Protein AF-0000000077150712 (afdb_homodimer)

Organism: Ruminiclostridium cellulolyticum (strain ATCC 35319 / DSM 5812 / JCM 6584 / H10) (NCBI:txid394503)

Nearest PDB structures (foldseek):
  6prk-assembly1_A-2  TM=7.685E-01  e=6.598E-04  Bacillus subtilis subsp. subtilis str. 168
  5n7k-assembly4_D  TM=4.066E-01  e=2.021E+00  Homo sapiens
  6b87-assembly1_A-2  TM=4.597E-01  e=4.169E+00  synthetic construct
  7f6j-assembly1_C  TM=2.988E-01  e=3.925E+00  Homo sapiens
  6prk-assembly1_A-2  TM=7.681E-01  e=4.804E-04  Bacillus subtilis subsp. subtilis str. 168

Structure (mmCIF, N/CA/C/O backbone):
data_AF-0000000077150712-model_v1
#
loop_
_entity.id
_entity.type
_entity.pdbx_description
1 polymer 'Uncharacterized protein'
#
loop_
_atom_site.group_PDB
_atom_site.id
_atom_site.type_symbol
_atom_site.label_atom_id
_atom_site.label_alt_id
_atom_site.label_comp_id
_atom_site.label_asym_id
_atom_site.label_entity_id
_atom_site.label_seq_id
_atom_site.pdbx_PDB_ins_code
_atom_site.Cartn_x
_atom_site.Cartn_y
_atom_site.Cartn_z
_atom_site.occupancy
_atom_site.B_iso_or_equiv
_atom_site.auth_seq_id
_atom_site.auth_comp_id
_atom_site.auth_asym_id
_atom_site.auth_atom_id
_atom_site.pdbx_PDB_model_num
ATOM 1 N N . MET A 1 1 ? -24.656 -10.445 -3.285 1 60.25 1 MET A N 1
ATOM 2 C CA . MET A 1 1 ? -24.281 -9.102 -2.865 1 60.25 1 MET A CA 1
ATOM 3 C C . MET A 1 1 ? -22.922 -8.719 -3.426 1 60.25 1 MET A C 1
ATOM 5 O O . MET A 1 1 ? -22.047 -9.586 -3.602 1 60.25 1 MET A O 1
ATOM 9 N N . ASP A 1 2 ? -22.719 -7.352 -4.07 1 86.5 2 ASP A N 1
ATOM 10 C CA . ASP A 1 2 ? -21.719 -6.969 -5.059 1 86.5 2 ASP A CA 1
ATOM 11 C C . ASP A 1 2 ? -20.516 -6.301 -4.395 1 86.5 2 ASP A C 1
ATOM 13 O O . ASP A 1 2 ? -20.656 -5.309 -3.682 1 86.5 2 ASP A O 1
ATOM 17 N N . ILE A 1 3 ? -19.516 -6.965 -4.25 1 94.38 3 ILE A N 1
ATOM 18 C CA . ILE A 1 3 ? -18.234 -6.508 -3.732 1 94.38 3 ILE A CA 1
ATOM 19 C C . ILE A 1 3 ? -18 -5.059 -4.145 1 94.38 3 ILE A C 1
ATOM 21 O O . ILE A 1 3 ? -17.594 -4.23 -3.32 1 94.38 3 ILE A O 1
ATOM 25 N N . ILE A 1 4 ? -18.375 -4.719 -5.219 1 93.69 4 ILE A N 1
ATOM 26 C CA . ILE A 1 4 ? -18.156 -3.393 -5.781 1 93.69 4 ILE A CA 1
ATOM 27 C C . ILE A 1 4 ? -19.062 -2.379 -5.09 1 93.69 4 ILE A C 1
ATOM 29 O O . ILE A 1 4 ? -18.625 -1.277 -4.75 1 93.69 4 ILE A O 1
ATOM 33 N N . GLU A 1 5 ? -20.266 -2.773 -4.922 1 93.75 5 GLU A N 1
ATOM 34 C CA . GLU A 1 5 ? -21.219 -1.896 -4.246 1 93.75 5 GLU A CA 1
ATOM 35 C C . GLU A 1 5 ? -20.797 -1.646 -2.797 1 93.75 5 GLU A C 1
ATOM 37 O O . GLU A 1 5 ? -20.906 -0.521 -2.303 1 93.75 5 GLU A O 1
ATOM 42 N N . LYS A 1 6 ? -20.328 -2.688 -2.123 1 94.25 6 LYS A N 1
ATOM 43 C CA . LYS A 1 6 ? -19.891 -2.553 -0.736 1 94.25 6 LYS A CA 1
ATOM 44 C C . LYS A 1 6 ? -18.656 -1.67 -0.632 1 94.25 6 LYS A C 1
ATOM 46 O O . LYS A 1 6 ? -18.516 -0.886 0.31 1 94.25 6 LYS A O 1
ATOM 51 N N . ALA A 1 7 ? -17.812 -1.81 -1.583 1 95.19 7 ALA A N 1
ATOM 52 C CA . ALA A 1 7 ? -16.625 -0.957 -1.632 1 95.19 7 ALA A CA 1
ATOM 53 C C . ALA A 1 7 ? -17.016 0.509 -1.804 1 95.19 7 ALA A C 1
ATOM 55 O O . ALA A 1 7 ? -16.469 1.386 -1.131 1 95.19 7 ALA A O 1
ATOM 56 N N . ARG A 1 8 ? -17.953 0.757 -2.688 1 93.69 8 ARG A N 1
ATOM 57 C CA . ARG A 1 8 ? -18.438 2.115 -2.912 1 93.69 8 ARG A CA 1
ATOM 58 C C . ARG A 1 8 ? -19.062 2.691 -1.644 1 93.69 8 ARG A C 1
ATOM 60 O O . ARG A 1 8 ? -18.812 3.848 -1.296 1 93.69 8 ARG A O 1
ATOM 67 N N . GLU A 1 9 ? -19.859 1.862 -0.95 1 94.31 9 GLU A N 1
ATOM 68 C CA . GLU A 1 9 ? -20.5 2.293 0.284 1 94.31 9 GLU A CA 1
ATOM 69 C C . GLU A 1 9 ? -19.469 2.639 1.357 1 94.31 9 GLU A C 1
ATOM 71 O O . GLU A 1 9 ? -19.609 3.65 2.049 1 94.31 9 GLU A O 1
ATOM 76 N N . LEU A 1 10 ? -18.484 1.812 1.505 1 96.56 10 LEU A N 1
ATOM 77 C CA . LEU A 1 10 ? -17.422 2.084 2.473 1 96.56 10 LEU A CA 1
ATOM 78 C C . LEU A 1 10 ? -16.688 3.381 2.133 1 96.56 10 LEU A C 1
ATOM 80 O O . LEU A 1 10 ? -16.453 4.215 3.012 1 96.56 10 LEU A O 1
ATOM 84 N N . GLY A 1 11 ? -16.406 3.576 0.849 1 95.75 11 GLY A N 1
ATOM 85 C CA . GLY A 1 11 ? -15.742 4.797 0.42 1 95.75 11 GLY A CA 1
ATOM 86 C C . GLY A 1 11 ? -16.547 6.047 0.716 1 95.75 11 GLY A C 1
ATOM 87 O O . GLY A 1 11 ? -16 7.055 1.165 1 95.75 11 GLY A O 1
ATOM 88 N N . GLN A 1 12 ? -17.797 5.973 0.45 1 94.69 12 GLN A N 1
ATOM 89 C CA . GLN A 1 12 ? -18.688 7.105 0.693 1 94.69 12 GLN A CA 1
ATOM 90 C C . GLN A 1 12 ? -18.781 7.418 2.184 1 94.69 12 GLN A C 1
ATOM 92 O O . GLN A 1 12 ? -18.828 8.586 2.578 1 94.69 12 GLN A O 1
ATOM 97 N N . LEU A 1 13 ? -18.812 6.352 3.016 1 95.75 13 LEU A N 1
ATOM 98 C CA . LEU A 1 13 ? -18.828 6.543 4.461 1 95.75 13 LEU A CA 1
ATOM 99 C C . LEU A 1 13 ? -17.547 7.199 4.949 1 95.75 13 LEU A C 1
ATOM 101 O O . LEU A 1 13 ? -17.594 8.102 5.789 1 95.75 13 LEU A O 1
ATOM 105 N N . LEU A 1 14 ? -16.453 6.82 4.414 1 96.5 14 LEU A N 1
ATOM 106 C CA . LEU A 1 14 ? -15.164 7.402 4.762 1 96.5 14 LEU A CA 1
ATOM 107 C C . LEU A 1 14 ? -15.102 8.867 4.332 1 96.5 14 LEU A C 1
ATOM 109 O O . LEU A 1 14 ? -14.625 9.719 5.09 1 96.5 14 LEU A O 1
ATOM 113 N N . ALA A 1 15 ? -15.633 9.188 3.156 1 95.12 15 ALA A N 1
ATOM 114 C CA . ALA A 1 15 ? -15.641 10.547 2.629 1 95.12 15 ALA A CA 1
ATOM 115 C C . ALA A 1 15 ? -16.438 11.477 3.531 1 95.12 15 ALA A C 1
ATOM 117 O O . ALA A 1 15 ? -16.125 12.664 3.639 1 95.12 15 ALA A O 1
ATOM 118 N N . LYS A 1 16 ? -17.438 10.883 4.211 1 94.94 16 LYS A N 1
ATOM 119 C CA . LYS A 1 16 ? -18.344 11.688 5.027 1 94.94 16 LYS A CA 1
ATOM 120 C C . LYS A 1 16 ? -17.953 11.617 6.504 1 94.94 16 LYS A C 1
ATOM 122 O O . LYS A 1 16 ? -18.672 12.148 7.359 1 94.94 16 LYS A O 1
ATOM 127 N N . SER A 1 17 ? -16.875 10.961 6.801 1 95.94 17 SER A N 1
ATOM 128 C CA . SER A 1 17 ? -16.453 10.805 8.188 1 95.94 17 SER A CA 1
ATOM 129 C C . SER A 1 17 ? -16.016 12.133 8.789 1 95.94 17 SER A C 1
ATOM 131 O O . SER A 1 17 ? -15.602 13.039 8.062 1 95.94 17 SER A O 1
ATOM 133 N N . LYS A 1 18 ? -16.125 12.188 10.141 1 96.56 18 LYS A N 1
ATOM 134 C CA . LYS A 1 18 ? -15.641 13.359 10.859 1 96.56 18 LYS A CA 1
ATOM 135 C C . LYS A 1 18 ? -14.148 13.57 10.617 1 96.56 18 LYS A C 1
ATOM 137 O O . LYS A 1 18 ? -13.688 14.695 10.43 1 96.56 18 LYS A O 1
ATOM 142 N N . GLU A 1 19 ? -13.398 12.469 10.617 1 97.38 19 GLU A N 1
ATOM 143 C CA . GLU A 1 19 ? -11.953 12.531 10.383 1 97.38 19 GLU A CA 1
ATOM 144 C C . GLU A 1 19 ? -11.641 13.156 9.031 1 97.38 19 GLU A C 1
ATOM 146 O O . GLU A 1 19 ? -10.758 14.008 8.922 1 97.38 19 GLU A O 1
ATOM 151 N N . MET A 1 20 ? -12.328 12.773 8.016 1 97 20 MET A N 1
ATOM 152 C CA . MET A 1 20 ? -12.117 13.297 6.672 1 97 20 MET A CA 1
ATOM 153 C C . MET A 1 20 ? -12.484 14.781 6.602 1 97 20 MET A C 1
ATOM 155 O O . MET A 1 20 ? -11.758 15.57 6.004 1 97 20 MET A O 1
ATOM 159 N N . GLN A 1 21 ? -13.547 15.133 7.152 1 97.06 21 GLN A N 1
ATOM 160 C CA . GLN A 1 21 ? -14 16.516 7.141 1 97.06 21 GLN A CA 1
ATOM 161 C C . GLN A 1 21 ? -13 17.422 7.855 1 97.06 21 GLN A C 1
ATOM 163 O O . GLN A 1 21 ? -12.656 18.5 7.352 1 97.06 21 GLN A O 1
ATOM 168 N N . GLU A 1 22 ? -12.555 16.938 9.023 1 98.12 22 GLU A N 1
ATOM 169 C CA . GLU A 1 22 ? -11.578 17.719 9.781 1 98.12 22 GLU A CA 1
ATOM 170 C C . GLU A 1 22 ? -10.266 17.844 9.023 1 98.12 22 GLU A C 1
ATOM 172 O O . GLU A 1 22 ? -9.648 18.906 9.016 1 98.12 22 GLU A O 1
ATOM 177 N N . TYR A 1 23 ? -9.867 16.797 8.422 1 98.38 23 TYR A N 1
ATOM 178 C CA . TYR A 1 23 ? -8.656 16.828 7.605 1 98.38 23 TYR A CA 1
ATOM 179 C C . TYR A 1 23 ? -8.781 17.859 6.484 1 98.38 23 TYR A C 1
ATOM 181 O O . TYR A 1 23 ? -7.902 18.703 6.32 1 98.38 23 TYR A O 1
ATOM 189 N N . ASN A 1 24 ? -9.875 17.844 5.766 1 97.12 24 ASN A N 1
ATOM 190 C CA . ASN A 1 24 ? -10.086 18.766 4.656 1 97.12 24 ASN A CA 1
ATOM 191 C C . ASN A 1 24 ? -10.109 20.219 5.133 1 97.12 24 ASN A C 1
ATOM 193 O O . ASN A 1 24 ? -9.508 21.078 4.5 1 97.12 24 ASN A O 1
ATOM 197 N N . THR A 1 25 ? -10.75 20.391 6.203 1 97.94 25 THR A N 1
ATOM 198 C CA . THR A 1 25 ? -10.891 21.734 6.75 1 97.94 25 THR A CA 1
ATOM 199 C C . THR A 1 25 ? -9.531 22.281 7.18 1 97.94 25 THR A C 1
ATOM 201 O O . THR A 1 25 ? -9.164 23.406 6.816 1 97.94 25 THR A O 1
ATOM 204 N N . THR A 1 26 ? -8.789 21.469 7.887 1 97.94 26 THR A N 1
ATOM 205 C CA . THR A 1 26 ? -7.504 21.922 8.406 1 97.94 26 THR A CA 1
ATOM 206 C C . THR A 1 26 ? -6.477 22.016 7.281 1 97.94 26 THR A C 1
ATOM 208 O O . THR A 1 26 ? -5.609 22.891 7.301 1 97.94 26 THR A O 1
ATOM 211 N N . GLU A 1 27 ? -6.57 21.172 6.336 1 96.94 27 GLU A N 1
ATOM 212 C CA . GLU A 1 27 ? -5.691 21.25 5.176 1 96.94 27 GLU A CA 1
ATOM 213 C C . GLU A 1 27 ? -5.91 22.562 4.41 1 96.94 27 GLU A C 1
ATOM 215 O O . GLU A 1 27 ? -4.949 23.219 4.016 1 96.94 27 GLU A O 1
ATOM 220 N N . ALA A 1 28 ? -7.133 22.906 4.219 1 97.12 28 ALA A N 1
ATOM 221 C CA . ALA A 1 28 ? -7.469 24.156 3.541 1 97.12 28 ALA A CA 1
ATOM 222 C C . ALA A 1 28 ? -6.926 25.359 4.309 1 97.12 28 ALA A C 1
ATOM 224 O O . ALA A 1 28 ? -6.379 26.281 3.709 1 97.12 28 ALA A O 1
ATOM 225 N N . ALA A 1 29 ? -7.047 25.328 5.602 1 97.75 29 ALA A N 1
ATOM 226 C CA . ALA A 1 29 ? -6.539 26.406 6.445 1 97.75 29 ALA A CA 1
ATOM 227 C C . ALA A 1 29 ? -5.023 26.516 6.332 1 97.75 29 ALA A C 1
ATOM 229 O O . ALA A 1 29 ? -4.484 27.625 6.238 1 97.75 29 ALA A O 1
ATOM 230 N N . MET A 1 30 ? -4.426 25.375 6.352 1 96.38 30 MET A N 1
ATOM 231 C CA . MET A 1 30 ? -2.969 25.344 6.254 1 96.38 30 MET A CA 1
ATOM 232 C C . MET A 1 30 ? -2.508 25.875 4.898 1 96.38 30 MET A C 1
ATOM 234 O O . MET A 1 30 ? -1.561 26.672 4.824 1 96.38 30 MET A O 1
ATOM 238 N N . LYS A 1 31 ? -3.162 25.516 3.848 1 95.56 31 LYS A N 1
ATOM 239 C CA . LYS A 1 31 ? -2.793 25.906 2.492 1 95.56 31 LYS A CA 1
ATOM 240 C C . LYS A 1 31 ? -2.996 27.406 2.285 1 95.56 31 LYS A C 1
ATOM 242 O O . LYS A 1 31 ? -2.293 28.031 1.484 1 95.56 31 LYS A O 1
ATOM 247 N N . SER A 1 32 ? -3.855 27.938 3.02 1 96.62 32 SER A N 1
ATOM 248 C CA . SER A 1 32 ? -4.176 29.344 2.857 1 96.62 32 SER A CA 1
ATOM 249 C C . SER A 1 32 ? -3.35 30.219 3.799 1 96.62 32 SER A C 1
ATOM 251 O O . SER A 1 32 ? -3.434 31.438 3.754 1 96.62 32 SER A O 1
ATOM 253 N N . ASP A 1 33 ? -2.572 29.594 4.645 1 97.69 33 ASP A N 1
ATOM 254 C CA . ASP A 1 33 ? -1.784 30.297 5.645 1 97.69 33 ASP A CA 1
ATOM 255 C C . ASP A 1 33 ? -0.307 30.328 5.258 1 97.69 33 ASP A C 1
ATOM 257 O O . ASP A 1 33 ? 0.352 29.297 5.207 1 97.69 33 ASP A O 1
ATOM 261 N N . ASP A 1 34 ? 0.225 31.516 5.035 1 96.94 34 ASP A N 1
ATOM 262 C CA . ASP A 1 34 ? 1.59 31.688 4.547 1 96.94 34 ASP A CA 1
ATOM 263 C C . ASP A 1 34 ? 2.604 31.141 5.551 1 96.94 34 ASP A C 1
ATOM 265 O O . ASP A 1 34 ? 3.586 30.5 5.16 1 96.94 34 ASP A O 1
ATOM 269 N N . LYS A 1 35 ? 2.377 31.438 6.773 1 97.25 35 LYS A N 1
ATOM 270 C CA . LYS A 1 35 ? 3.305 30.969 7.801 1 97.25 35 LYS A CA 1
ATOM 271 C C . LYS A 1 35 ? 3.344 29.438 7.855 1 97.25 35 LYS A C 1
ATOM 273 O O . LYS A 1 35 ? 4.422 28.844 7.918 1 97.25 35 LYS A O 1
ATOM 278 N N . SER A 1 36 ? 2.229 28.859 7.801 1 96.81 36 SER A N 1
ATOM 279 C CA . SER A 1 36 ? 2.152 27.406 7.812 1 96.81 36 SER A CA 1
ATOM 280 C C . SER A 1 36 ? 2.861 26.812 6.602 1 96.81 36 SER A C 1
ATOM 282 O O . SER A 1 36 ? 3.59 25.828 6.727 1 96.81 36 SER A O 1
ATOM 284 N N . ASN A 1 37 ? 2.627 27.375 5.5 1 95.25 37 ASN A N 1
ATOM 285 C CA . ASN A 1 37 ? 3.262 26.891 4.277 1 95.25 37 ASN A CA 1
ATOM 286 C C . ASN A 1 37 ? 4.785 26.922 4.383 1 95.25 37 ASN A C 1
ATOM 288 O O . ASN A 1 37 ? 5.457 25.984 3.982 1 95.25 37 ASN A O 1
ATOM 292 N N . THR A 1 38 ? 5.191 28.016 4.863 1 96.38 38 THR A N 1
ATOM 293 C CA . THR A 1 38 ? 6.633 28.172 5.039 1 96.38 38 THR A CA 1
ATOM 294 C C . THR A 1 38 ? 7.172 27.125 6.016 1 96.38 38 THR A C 1
ATOM 296 O O . THR A 1 38 ? 8.164 26.453 5.719 1 96.38 38 THR A O 1
ATOM 299 N N . LEU A 1 39 ? 6.516 26.984 7.148 1 96.69 39 LEU A N 1
ATOM 300 C CA . LEU A 1 39 ? 6.934 26.016 8.164 1 96.69 39 LEU A CA 1
ATOM 301 C C . LEU A 1 39 ? 6.957 24.609 7.594 1 96.69 39 LEU A C 1
ATOM 303 O O . LEU A 1 39 ? 7.938 23.875 7.762 1 96.69 39 LEU A O 1
ATOM 307 N N . MET A 1 40 ? 5.953 24.25 6.883 1 94.81 40 MET A N 1
ATOM 308 C CA . MET A 1 40 ? 5.816 22.906 6.328 1 94.81 40 MET A CA 1
ATOM 309 C C . MET A 1 40 ? 6.871 22.656 5.254 1 94.81 40 MET A C 1
ATOM 311 O O . MET A 1 40 ? 7.422 21.547 5.164 1 94.81 40 MET A O 1
ATOM 315 N N . SER A 1 41 ? 7.113 23.656 4.473 1 95.94 41 SER A N 1
ATOM 316 C CA . SER A 1 41 ? 8.125 23.547 3.426 1 95.94 41 SER A CA 1
ATOM 317 C C . SER A 1 41 ? 9.516 23.328 4.016 1 95.94 41 SER A C 1
ATOM 319 O O . SER A 1 41 ? 10.258 22.469 3.557 1 95.94 41 SER A O 1
ATOM 321 N N . GLU A 1 42 ? 9.805 24.141 4.969 1 96.88 42 GLU A N 1
ATOM 322 C CA . GLU A 1 42 ? 11.094 24 5.641 1 96.88 42 GLU A CA 1
ATOM 323 C C . GLU A 1 42 ? 11.234 22.625 6.285 1 96.88 42 GLU A C 1
ATOM 325 O O . GLU A 1 42 ? 12.289 22 6.207 1 96.88 42 GLU A O 1
ATOM 330 N N . TYR A 1 43 ? 10.234 22.156 6.914 1 96.75 43 TYR A N 1
ATOM 331 C CA . TYR A 1 43 ? 10.227 20.844 7.535 1 96.75 43 TYR A CA 1
ATOM 332 C C . TYR A 1 43 ? 10.461 19.75 6.496 1 96.75 43 TYR A C 1
ATOM 334 O O . TYR A 1 43 ? 11.273 18.844 6.711 1 96.75 43 TYR A O 1
ATOM 342 N N . LYS A 1 44 ? 9.773 19.844 5.398 1 96.06 44 LYS A N 1
ATOM 343 C CA . LYS A 1 44 ? 9.922 18.859 4.328 1 96.06 44 LYS A CA 1
ATOM 344 C C . LYS A 1 44 ? 11.352 18.859 3.789 1 96.06 44 LYS A C 1
ATOM 346 O O . LYS A 1 44 ? 11.914 17.781 3.527 1 96.06 44 LYS A O 1
ATOM 351 N N . GLN A 1 45 ? 11.898 20.031 3.594 1 96.88 45 GLN A N 1
ATOM 352 C CA . GLN A 1 45 ? 13.273 20.141 3.107 1 96.88 45 GLN A CA 1
ATOM 353 C C . GLN A 1 45 ? 14.25 19.453 4.055 1 96.88 45 GLN A C 1
ATOM 355 O O . GLN A 1 45 ? 15.164 18.766 3.613 1 96.88 45 GLN A O 1
ATOM 360 N N . LEU A 1 46 ? 14 19.656 5.32 1 96.81 46 LEU A N 1
ATOM 361 C CA . LEU A 1 46 ? 14.852 19.031 6.332 1 96.81 46 LEU A CA 1
ATOM 362 C C . LEU A 1 46 ? 14.695 17.516 6.309 1 96.81 46 LEU A C 1
ATOM 364 O O . LEU A 1 46 ? 15.672 16.781 6.488 1 96.81 46 LEU A O 1
ATOM 368 N N . GLN A 1 47 ? 13.516 17.062 6.086 1 95.62 47 GLN A N 1
ATOM 369 C CA . GLN A 1 47 ? 13.266 15.633 5.988 1 95.62 47 GLN A CA 1
ATOM 370 C C . GLN A 1 47 ? 13.992 15.023 4.797 1 95.62 47 GLN A C 1
ATOM 372 O O . GLN A 1 47 ? 14.602 13.953 4.914 1 95.62 47 GLN A O 1
ATOM 377 N N . ILE A 1 48 ? 13.883 15.617 3.678 1 95.81 48 ILE A N 1
ATOM 378 C CA . ILE A 1 48 ? 14.562 15.156 2.475 1 95.81 48 ILE A CA 1
ATOM 379 C C . ILE A 1 48 ? 16.062 15.109 2.721 1 95.81 48 ILE A C 1
ATOM 381 O O . ILE A 1 48 ? 16.734 14.133 2.365 1 95.81 48 ILE A O 1
ATOM 385 N N . GLU A 1 49 ? 16.562 16.219 3.312 1 94.5 49 GLU A N 1
ATOM 386 C CA . GLU A 1 49 ? 17.984 16.266 3.645 1 94.5 49 GLU A CA 1
ATOM 387 C C . GLU A 1 49 ? 18.375 15.109 4.551 1 94.5 49 GLU A C 1
ATOM 389 O O . GLU A 1 49 ? 19.438 14.492 4.355 1 94.5 49 GLU A O 1
ATOM 394 N N . MET A 1 50 ? 17.609 14.773 5.531 1 94.56 50 MET A N 1
ATOM 395 C CA . MET A 1 50 ? 17.859 13.695 6.477 1 94.56 50 MET A CA 1
ATOM 396 C C . MET A 1 50 ? 17.938 12.352 5.758 1 94.56 50 MET A C 1
ATOM 398 O O . MET A 1 50 ? 18.828 11.547 6.043 1 94.56 50 MET A O 1
ATOM 402 N N . VAL A 1 51 ? 17 12.117 4.918 1 93 51 VAL A N 1
ATOM 403 C CA . VAL A 1 51 ? 16.984 10.875 4.156 1 93 51 VAL A CA 1
ATOM 404 C C . VAL A 1 51 ? 18.266 10.75 3.324 1 93 51 VAL A C 1
ATOM 406 O O . VAL A 1 51 ? 18.875 9.688 3.264 1 93 51 VAL A O 1
ATOM 409 N N . LYS A 1 52 ? 18.656 11.852 2.645 1 92.06 52 LYS A N 1
ATOM 410 C CA . LYS A 1 52 ? 19.859 11.867 1.839 1 92.06 52 LYS A CA 1
ATOM 411 C C . LYS A 1 52 ? 21.094 11.555 2.689 1 92.06 52 LYS A C 1
ATOM 413 O O . LYS A 1 52 ? 21.969 10.805 2.268 1 92.06 52 LYS A O 1
ATOM 418 N N . LEU A 1 53 ? 21.156 12.188 3.854 1 92 53 LEU A N 1
ATOM 419 C CA . LEU A 1 53 ? 22.297 12.031 4.75 1 92 53 LEU A CA 1
ATOM 420 C C . LEU A 1 53 ? 22.391 10.602 5.27 1 92 53 LEU A C 1
ATOM 422 O O . LEU A 1 53 ? 23.484 10.062 5.418 1 92 53 LEU A O 1
ATOM 426 N N . THR A 1 54 ? 21.312 10.047 5.543 1 88.5 54 THR A N 1
ATOM 427 C CA . THR A 1 54 ? 21.297 8.719 6.148 1 88.5 54 THR A CA 1
ATOM 428 C C . THR A 1 54 ? 21.516 7.641 5.09 1 88.5 54 THR A C 1
ATOM 430 O O . THR A 1 54 ? 21.984 6.547 5.406 1 88.5 54 THR A O 1
ATOM 433 N N . ARG A 1 55 ? 21.062 7.895 3.904 1 86.81 55 ARG A N 1
ATOM 434 C CA . ARG A 1 55 ? 21.312 6.945 2.82 1 86.81 55 ARG A CA 1
ATOM 435 C C . ARG A 1 55 ? 22.766 6.988 2.367 1 86.81 55 ARG A C 1
ATOM 437 O O . ARG A 1 55 ? 23.297 5.992 1.869 1 86.81 55 ARG A O 1
ATOM 444 N N . GLY A 1 56 ? 23.297 8.172 2.479 1 79.06 56 GLY A N 1
ATOM 445 C CA . GLY A 1 56 ? 24.688 8.352 2.105 1 79.06 56 GLY A CA 1
ATOM 446 C C . GLY A 1 56 ? 25.656 8.133 3.26 1 79.06 56 GLY A C 1
ATOM 447 O O . GLY A 1 56 ? 25.25 7.684 4.332 1 79.06 56 GLY A O 1
ATOM 448 N N . GLU A 1 57 ? 26.922 8.117 2.965 1 78 57 GLU A N 1
ATOM 449 C CA . GLU A 1 57 ? 27.984 8.078 3.975 1 78 57 GLU A CA 1
ATOM 450 C C . GLU A 1 57 ? 28.219 9.453 4.574 1 78 57 GLU A C 1
ATOM 452 O O . GLU A 1 57 ? 29.266 10.062 4.332 1 78 57 GLU A O 1
ATOM 457 N N . ALA A 1 58 ? 27.156 9.953 5.211 1 73.19 58 ALA A N 1
ATOM 458 C CA . ALA A 1 58 ? 27.312 11.297 5.762 1 73.19 58 ALA A CA 1
ATOM 459 C C . ALA A 1 58 ? 27.938 11.25 7.16 1 73.19 58 ALA A C 1
ATOM 461 O O . ALA A 1 58 ? 27.828 10.234 7.852 1 73.19 58 ALA A O 1
ATOM 462 N N . GLU A 1 59 ? 28.609 12.359 7.391 1 83.88 59 GLU A N 1
ATOM 463 C CA . GLU A 1 59 ? 29.219 12.523 8.711 1 83.88 59 GLU A CA 1
ATOM 464 C C . GLU A 1 59 ? 28.141 12.57 9.797 1 83.88 59 GLU A C 1
ATOM 466 O O . GLU A 1 59 ? 27.062 13.125 9.594 1 83.88 59 GLU A O 1
ATOM 471 N N . THR A 1 60 ? 28.516 12.062 10.922 1 88.69 60 THR A N 1
ATOM 472 C CA . THR A 1 60 ? 27.641 12 12.078 1 88.69 60 THR A CA 1
ATOM 473 C C . THR A 1 60 ? 27.219 13.406 12.516 1 88.69 60 THR A C 1
ATOM 475 O O . THR A 1 60 ? 26.078 13.633 12.883 1 88.69 60 THR A O 1
ATOM 478 N N . GLN A 1 61 ? 28.141 14.344 12.344 1 92.56 61 GLN A N 1
ATOM 479 C CA . GLN A 1 61 ? 27.859 15.711 12.781 1 92.56 61 GLN A CA 1
ATOM 480 C C . GLN A 1 61 ? 26.75 16.328 11.945 1 92.56 61 GLN A C 1
ATOM 482 O O . GLN A 1 61 ? 25.875 17.031 12.469 1 92.56 61 GLN A O 1
ATOM 487 N N . ALA A 1 62 ? 26.766 16.109 10.688 1 92.31 62 ALA A N 1
ATOM 488 C CA . ALA A 1 62 ? 25.75 16.656 9.789 1 92.31 62 ALA A CA 1
ATOM 489 C C . ALA A 1 62 ? 24.375 16.062 10.086 1 92.31 62 ALA A C 1
ATOM 491 O O . ALA A 1 62 ? 23.359 16.75 10.047 1 92.31 62 ALA A O 1
ATOM 492 N N . ILE A 1 63 ? 24.406 14.828 10.43 1 94.25 63 ILE A N 1
ATOM 493 C CA . ILE A 1 63 ? 23.172 14.141 10.789 1 94.25 63 ILE A CA 1
ATOM 494 C C . ILE A 1 63 ? 22.609 14.727 12.086 1 94.25 63 ILE A C 1
ATOM 496 O O . ILE A 1 63 ? 21.422 15.023 12.172 1 94.25 63 ILE A O 1
ATOM 500 N N . GLU A 1 64 ? 23.516 14.922 13.008 1 94.69 64 GLU A N 1
ATOM 501 C CA . GLU A 1 64 ? 23.078 15.461 14.297 1 94.69 64 GLU A CA 1
ATOM 502 C C . GLU A 1 64 ? 22.547 16.891 14.148 1 94.69 64 GLU A C 1
ATOM 504 O O . GLU A 1 64 ? 21.531 17.234 14.75 1 94.69 64 GLU A O 1
ATOM 509 N N . GLU A 1 65 ? 23.188 17.688 13.375 1 95.62 65 GLU A N 1
ATOM 510 C CA . GLU A 1 65 ? 22.75 19.062 13.133 1 95.62 65 GLU A CA 1
ATOM 511 C C . GLU A 1 65 ? 21.375 19.094 12.477 1 95.62 65 GLU A C 1
ATOM 513 O O . GLU A 1 65 ? 20.516 19.891 12.867 1 95.62 65 GLU A O 1
ATOM 518 N N . THR A 1 66 ? 21.266 18.234 11.516 1 96.38 66 THR A N 1
ATOM 519 C CA . THR A 1 66 ? 19.984 18.188 10.812 1 96.38 66 THR A CA 1
ATOM 520 C C . THR A 1 66 ? 18.875 17.688 11.742 1 96.38 66 THR A C 1
ATOM 522 O O . THR A 1 66 ? 17.734 18.172 11.68 1 96.38 66 THR A O 1
ATOM 525 N N . LYS A 1 67 ? 19.188 16.781 12.547 1 96.25 67 LYS A N 1
ATOM 526 C CA . LYS A 1 67 ? 18.234 16.297 13.539 1 96.25 67 LYS A CA 1
ATOM 527 C C . LYS A 1 67 ? 17.766 17.422 14.461 1 96.25 67 LYS A C 1
ATOM 529 O O . LYS A 1 67 ? 16.578 17.531 14.758 1 96.25 67 LYS A O 1
ATOM 534 N N . GLU A 1 68 ? 18.719 18.234 14.883 1 97.06 68 GLU A N 1
ATOM 535 C CA . GLU A 1 68 ? 18.391 19.359 15.758 1 97.06 68 GLU A CA 1
ATOM 536 C C . GLU A 1 68 ? 17.484 20.359 15.047 1 97.06 68 GLU A C 1
ATOM 538 O O . GLU A 1 68 ? 16.531 20.875 15.648 1 97.06 68 GLU A O 1
ATOM 543 N N . LYS A 1 69 ? 17.781 20.641 13.867 1 97.44 69 LYS A N 1
ATOM 544 C CA . LYS A 1 69 ? 16.953 21.562 13.086 1 97.44 69 LYS A CA 1
ATOM 545 C C . LYS A 1 69 ? 15.539 21.016 12.914 1 97.44 69 LYS A C 1
ATOM 547 O O . LYS A 1 69 ? 14.562 21.75 12.984 1 97.44 69 LYS A O 1
ATOM 552 N N . LEU A 1 70 ? 15.461 19.688 12.672 1 96.94 70 LEU A N 1
ATOM 553 C CA . LEU A 1 70 ? 14.164 19.031 12.539 1 96.94 70 LEU A CA 1
ATOM 554 C C . LEU A 1 70 ? 13.352 19.156 13.82 1 96.94 70 LEU A C 1
ATOM 556 O O . LEU A 1 70 ? 12.156 19.438 13.773 1 96.94 70 LEU A O 1
ATOM 560 N N . LEU A 1 71 ? 14 18.953 14.898 1 96.75 71 LEU A N 1
ATOM 561 C CA . LEU A 1 71 ? 13.32 19.047 16.188 1 96.75 71 LEU A CA 1
ATOM 562 C C . LEU A 1 71 ? 12.828 20.469 16.438 1 96.75 71 LEU A C 1
ATOM 564 O O . LEU A 1 71 ? 11.711 20.656 16.922 1 96.75 71 LEU A O 1
ATOM 568 N N . ALA A 1 72 ? 13.664 21.453 16.156 1 96.88 72 ALA A N 1
ATOM 569 C CA . ALA A 1 72 ? 13.281 22.859 16.328 1 96.88 72 ALA A CA 1
ATOM 570 C C . ALA A 1 72 ? 12.086 23.203 15.445 1 96.88 72 ALA A C 1
ATOM 572 O O . ALA A 1 72 ? 11.156 23.891 15.891 1 96.88 72 ALA A O 1
ATOM 573 N N . LYS A 1 73 ? 12.117 22.672 14.203 1 96.62 73 LYS A N 1
ATOM 574 C CA . LYS A 1 73 ? 11.023 22.938 13.281 1 96.62 73 LYS A CA 1
ATOM 575 C C . LYS A 1 73 ? 9.734 22.266 13.75 1 96.62 73 LYS A C 1
ATOM 577 O O . LYS A 1 73 ? 8.648 22.844 13.633 1 96.62 73 LYS A O 1
ATOM 582 N N . GLN A 1 74 ? 9.891 21.094 14.25 1 96.06 74 GLN A N 1
ATOM 583 C CA . GLN A 1 74 ? 8.742 20.375 14.797 1 96.06 74 GLN A CA 1
ATOM 584 C C . GLN A 1 74 ? 8.109 21.141 15.945 1 96.06 74 GLN A C 1
ATOM 586 O O . GLN A 1 74 ? 6.879 21.203 16.062 1 96.06 74 GLN A O 1
ATOM 591 N N . LEU A 1 75 ? 8.898 21.719 16.797 1 96.81 75 LEU A N 1
ATOM 592 C CA . LEU A 1 75 ? 8.398 22.516 17.906 1 96.81 75 LEU A CA 1
ATOM 593 C C . LEU A 1 75 ? 7.633 23.734 17.406 1 96.81 75 LEU A C 1
ATOM 595 O O . LEU A 1 75 ? 6.574 24.078 17.938 1 96.81 75 LEU A O 1
ATOM 599 N N . GLU A 1 76 ? 8.117 24.406 16.422 1 96.94 76 GLU A N 1
ATOM 600 C CA . GLU A 1 76 ? 7.434 25.547 15.82 1 96.94 76 GLU A CA 1
ATOM 601 C C . GLU A 1 76 ? 6.082 25.141 15.242 1 96.94 76 GLU A C 1
ATOM 603 O O . GLU A 1 76 ? 5.082 25.828 15.43 1 96.94 76 GLU A O 1
ATOM 608 N N . ILE A 1 77 ? 6.137 24 14.531 1 96.31 77 ILE A N 1
ATOM 609 C CA . ILE A 1 77 ? 4.934 23.469 13.906 1 96.31 77 ILE A CA 1
ATOM 610 C C . ILE A 1 77 ? 3.891 23.156 14.977 1 96.31 77 ILE A C 1
ATOM 612 O O . ILE A 1 77 ? 2.713 23.5 14.82 1 96.31 77 ILE A O 1
ATOM 616 N N . ASN A 1 78 ? 4.32 22.625 16.094 1 96.06 78 ASN A N 1
ATOM 617 C CA . ASN A 1 78 ? 3.418 22.219 17.172 1 96.06 78 ASN A CA 1
ATOM 618 C C . ASN A 1 78 ? 2.908 23.406 17.953 1 96.06 78 ASN A C 1
ATOM 620 O O . ASN A 1 78 ? 1.908 23.312 18.672 1 96.06 78 ASN A O 1
ATOM 624 N N . SER A 1 79 ? 3.594 24.516 17.797 1 96.88 79 SER A N 1
ATOM 625 C CA . SER A 1 79 ? 3.217 25.703 18.547 1 96.88 79 SER A CA 1
ATOM 626 C C . SER A 1 79 ? 2.32 26.609 17.734 1 96.88 79 SER A C 1
ATOM 628 O O . SER A 1 79 ? 1.769 27.594 18.25 1 96.88 79 SER A O 1
ATOM 630 N N . TYR A 1 80 ? 2.25 26.297 16.5 1 97.69 80 TYR A N 1
ATOM 631 C CA . TYR A 1 80 ? 1.393 27.078 15.609 1 97.69 80 TYR A CA 1
ATOM 632 C C . TYR A 1 80 ? 0.078 26.344 15.352 1 97.69 80 TYR A C 1
ATOM 634 O O . TYR A 1 80 ? 0.068 25.25 14.789 1 97.69 80 TYR A O 1
ATOM 642 N N . SER A 1 81 ? -1.017 27 15.789 1 97.69 81 SER A N 1
ATOM 643 C CA . SER A 1 81 ? -2.322 26.344 15.836 1 97.69 81 SER A CA 1
ATOM 644 C C . SER A 1 81 ? -2.711 25.797 14.469 1 97.69 81 SER A C 1
ATOM 646 O O . SER A 1 81 ? -3.26 24.688 14.375 1 97.69 81 SER A O 1
ATOM 648 N N . VAL A 1 82 ? -2.439 26.5 13.375 1 98.06 82 VAL A N 1
ATOM 649 C CA . VAL A 1 82 ? -2.854 26.109 12.039 1 98.06 82 VAL A CA 1
ATOM 650 C C . VAL A 1 82 ? -2.164 24.797 11.648 1 98.06 82 VAL A C 1
ATOM 652 O O . VAL A 1 82 ? -2.818 23.844 11.219 1 98.06 82 VAL A O 1
ATOM 655 N N . THR A 1 83 ? -0.873 24.719 11.883 1 97.69 83 THR A N 1
ATOM 656 C CA . THR A 1 83 ? -0.134 23.516 11.523 1 97.69 83 THR A CA 1
ATOM 657 C C . THR A 1 83 ? -0.434 22.391 12.5 1 97.69 83 THR A C 1
ATOM 659 O O . THR A 1 83 ? -0.538 21.219 12.109 1 97.69 83 THR A O 1
ATOM 662 N N . MET A 1 84 ? -0.57 22.688 13.727 1 97.19 84 MET A N 1
ATOM 663 C CA . MET A 1 84 ? -0.882 21.688 14.734 1 97.19 84 MET A CA 1
ATOM 664 C C . MET A 1 84 ? -2.225 21.031 14.445 1 97.19 84 MET A C 1
ATOM 666 O O . MET A 1 84 ? -2.346 19.797 14.523 1 97.19 84 MET A O 1
ATOM 670 N N . ASN A 1 85 ? -3.193 21.859 14.156 1 97.75 85 ASN A N 1
ATOM 671 C CA . ASN A 1 85 ? -4.52 21.328 13.852 1 97.75 85 ASN A CA 1
ATOM 672 C C . ASN A 1 85 ? -4.492 20.422 12.625 1 97.75 85 ASN A C 1
ATOM 674 O O . ASN A 1 85 ? -5.152 19.391 12.602 1 97.75 85 ASN A O 1
ATOM 678 N N . TYR A 1 86 ? -3.758 20.812 11.609 1 98 86 TYR A N 1
ATOM 679 C CA . TYR A 1 86 ? -3.623 20 10.406 1 98 86 TYR A CA 1
ATOM 680 C C . TYR A 1 86 ? -2.99 18.641 10.719 1 98 86 TYR A C 1
ATOM 682 O O . TYR A 1 86 ? -3.506 17.594 10.32 1 98 86 TYR A O 1
ATOM 690 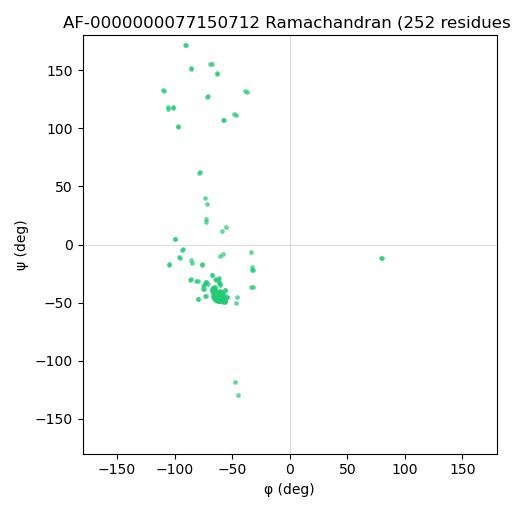N N . LEU A 1 87 ? -1.925 18.688 11.453 1 96.69 87 LEU A N 1
ATOM 691 C CA . LEU A 1 87 ? -1.217 17.438 11.773 1 96.69 87 LEU A CA 1
ATOM 692 C C . LEU A 1 87 ? -2.082 16.531 12.633 1 96.69 87 LEU A C 1
ATOM 694 O O . LEU A 1 87 ? -2.059 15.305 12.461 1 96.69 87 LEU A O 1
ATOM 698 N N . THR A 1 88 ? -2.766 17.078 13.547 1 97.69 88 THR A N 1
ATOM 699 C CA . THR A 1 88 ? -3.67 16.312 14.391 1 97.69 88 THR A CA 1
ATOM 700 C C . THR A 1 88 ? -4.762 15.656 13.555 1 97.69 88 THR A C 1
ATOM 702 O O . THR A 1 88 ? -5.016 14.453 13.68 1 97.69 88 THR A O 1
ATOM 705 N N . ALA A 1 89 ? -5.418 16.422 12.656 1 98 89 ALA A N 1
ATOM 706 C CA . ALA A 1 89 ? -6.457 15.914 11.773 1 98 89 ALA A CA 1
ATOM 707 C C . ALA A 1 89 ? -5.902 14.828 10.844 1 98 89 ALA A C 1
ATOM 709 O O . ALA A 1 89 ? -6.547 13.797 10.633 1 98 89 ALA A O 1
ATOM 710 N N . LYS A 1 90 ? -4.77 15.117 10.336 1 97.38 90 LYS A N 1
ATOM 711 C CA . LYS A 1 90 ? -4.098 14.141 9.484 1 97.38 90 LYS A CA 1
ATOM 712 C C . LYS A 1 90 ? -3.848 12.836 10.242 1 97.38 90 LYS A C 1
ATOM 714 O O . LYS A 1 90 ? -4.113 11.75 9.719 1 97.38 90 LYS A O 1
ATOM 719 N N . GLY A 1 91 ? -3.326 12.906 11.438 1 97.75 91 GLY A N 1
ATOM 720 C CA . GLY A 1 91 ? -3.098 11.727 12.258 1 97.75 91 GLY A CA 1
ATOM 721 C C . GLY A 1 91 ? -4.363 10.938 12.531 1 97.75 91 GLY A C 1
ATOM 722 O O . GLY A 1 91 ? -4.355 9.703 12.484 1 97.75 91 GLY A O 1
ATOM 723 N N . ASN A 1 92 ? -5.387 11.664 12.859 1 98.12 92 ASN A N 1
ATOM 724 C CA . ASN A 1 92 ? -6.672 11.023 13.117 1 98.12 92 ASN A CA 1
ATOM 725 C C . ASN A 1 92 ? -7.191 10.289 11.883 1 98.12 92 ASN A C 1
ATOM 727 O O . ASN A 1 92 ? -7.711 9.18 11.984 1 98.12 92 ASN A O 1
ATOM 731 N N . LEU A 1 93 ? -7.109 10.938 10.75 1 97.44 93 LEU A N 1
ATOM 732 C CA . LEU A 1 93 ? -7.547 10.312 9.508 1 97.44 93 LEU A CA 1
ATOM 733 C C . LEU A 1 93 ? -6.707 9.078 9.195 1 97.44 93 LEU A C 1
ATOM 735 O O . LEU A 1 93 ? -7.25 8.031 8.836 1 97.44 93 LEU A O 1
ATOM 739 N N . GLU A 1 94 ? -5.465 9.188 9.359 1 97 94 GLU A N 1
ATOM 740 C CA . GLU A 1 94 ? -4.57 8.055 9.141 1 97 94 GLU A CA 1
ATOM 741 C C . GLU A 1 94 ? -4.906 6.895 10.07 1 97 94 GLU A C 1
ATOM 743 O O . GLU A 1 94 ? -4.875 5.734 9.656 1 97 94 GLU A O 1
ATOM 748 N N . ALA A 1 95 ? -5.125 7.199 11.305 1 96.88 95 ALA A N 1
ATOM 749 C CA . ALA A 1 95 ? -5.496 6.168 12.266 1 96.88 95 ALA A CA 1
ATOM 750 C C . ALA A 1 95 ? -6.785 5.465 11.844 1 96.88 95 ALA A C 1
ATOM 752 O O . ALA A 1 95 ? -6.898 4.242 11.969 1 96.88 95 ALA A O 1
ATOM 753 N N . LEU A 1 96 ? -7.723 6.234 11.398 1 96.25 96 LEU A N 1
ATOM 754 C CA . LEU A 1 96 ? -8.969 5.66 10.914 1 96.25 96 LEU A CA 1
ATOM 755 C C . LEU A 1 96 ? -8.719 4.746 9.719 1 96.25 96 LEU A C 1
ATOM 757 O O . LEU A 1 96 ? -9.219 3.619 9.68 1 96.25 96 LEU A O 1
ATOM 761 N N . MET A 1 97 ? -7.977 5.215 8.773 1 95.38 97 MET A N 1
ATOM 762 C CA . MET A 1 97 ? -7.664 4.445 7.574 1 95.38 97 MET A CA 1
ATOM 763 C C . MET A 1 97 ? -6.934 3.154 7.93 1 95.38 97 MET A C 1
ATOM 765 O O . MET A 1 97 ? -7.188 2.107 7.332 1 95.38 97 MET A O 1
ATOM 769 N N . LYS A 1 98 ? -6.004 3.219 8.75 1 95.19 98 LYS A N 1
ATOM 770 C CA . LYS A 1 98 ? -5.289 2.031 9.211 1 95.19 98 LYS A CA 1
ATOM 771 C C . LYS A 1 98 ? -6.25 1.025 9.844 1 95.19 98 LYS A C 1
ATOM 773 O O . LYS A 1 98 ? -6.18 -0.171 9.547 1 95.19 98 LYS A O 1
ATOM 778 N N . LYS A 1 99 ? -7.043 1.532 10.727 1 94.44 99 LYS A N 1
ATOM 779 C CA . LYS A 1 99 ? -8.023 0.662 11.375 1 94.44 99 LYS A CA 1
ATOM 780 C C . LYS A 1 99 ? -8.906 -0.026 10.344 1 94.44 99 LYS A C 1
ATOM 782 O O . LYS A 1 99 ? -9.148 -1.231 10.43 1 94.44 99 LYS A O 1
ATOM 787 N N . VAL A 1 100 ? -9.438 0.753 9.414 1 95.06 100 VAL A N 1
ATOM 788 C CA . VAL A 1 100 ? -10.266 0.219 8.344 1 95.06 100 VAL A CA 1
ATOM 789 C C . VAL A 1 100 ? -9.5 -0.857 7.578 1 95.06 100 VAL A C 1
ATOM 791 O O . VAL A 1 100 ? -10.031 -1.941 7.32 1 95.06 100 VA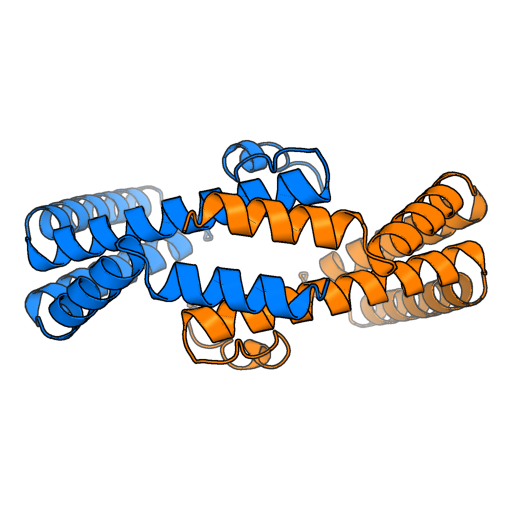L A O 1
ATOM 794 N N . ASN A 1 101 ? -8.312 -0.57 7.184 1 93.06 101 ASN A N 1
ATOM 795 C CA . ASN A 1 101 ? -7.48 -1.536 6.477 1 93.06 101 ASN A CA 1
ATOM 796 C C . ASN A 1 101 ? -7.262 -2.799 7.305 1 93.06 101 ASN A C 1
ATOM 798 O O . ASN A 1 101 ? -7.332 -3.912 6.781 1 93.06 101 ASN A O 1
ATOM 802 N N . ASP A 1 102 ? -6.906 -2.643 8.531 1 93.56 102 ASP A N 1
ATOM 803 C CA . ASP A 1 102 ? -6.695 -3.783 9.414 1 93.56 102 ASP A CA 1
ATOM 804 C C . ASP A 1 102 ? -7.926 -4.684 9.453 1 93.56 102 ASP A C 1
ATOM 806 O O . ASP A 1 102 ? -7.809 -5.91 9.406 1 93.56 102 ASP A O 1
ATOM 810 N N . ILE A 1 103 ? -9.008 -4.07 9.578 1 93.44 103 ILE A N 1
ATOM 811 C CA . ILE A 1 103 ? -10.258 -4.812 9.656 1 93.44 103 ILE A CA 1
ATOM 812 C C . ILE A 1 103 ? -10.523 -5.531 8.336 1 93.44 103 ILE A C 1
ATOM 814 O O . ILE A 1 103 ? -10.93 -6.695 8.328 1 93.44 103 ILE A O 1
ATOM 818 N N . LEU A 1 104 ? -10.32 -4.801 7.227 1 92.62 104 LEU A N 1
ATOM 819 C CA . LEU A 1 104 ? -10.484 -5.414 5.914 1 92.62 104 LEU A CA 1
ATOM 820 C C . LEU A 1 104 ? -9.594 -6.641 5.77 1 92.62 104 LEU A C 1
ATOM 822 O O . LEU A 1 104 ? -10.07 -7.723 5.418 1 92.62 104 LEU A O 1
ATOM 826 N N . VAL A 1 105 ? -8.344 -6.523 6.105 1 90.31 105 VAL A N 1
ATOM 827 C CA . VAL A 1 105 ? -7.367 -7.598 5.973 1 90.31 105 VAL A CA 1
ATOM 828 C C . VAL A 1 105 ? -7.754 -8.766 6.879 1 90.31 105 VAL A C 1
ATOM 830 O O . VAL A 1 105 ? -7.73 -9.922 6.453 1 90.31 105 VAL A O 1
ATOM 833 N N . TYR A 1 106 ? -8.078 -8.484 8.031 1 92.56 106 TYR A N 1
ATOM 834 C CA . TYR A 1 106 ? -8.477 -9.523 8.977 1 92.56 106 TYR A CA 1
ATOM 835 C C . TYR A 1 106 ? -9.695 -10.281 8.469 1 92.56 106 TYR A C 1
ATOM 837 O O . TYR A 1 106 ? -9.766 -11.508 8.578 1 92.56 106 TYR A O 1
ATOM 845 N N . SER A 1 107 ? -10.648 -9.523 8.008 1 91.88 107 SER A N 1
ATOM 846 C CA . SER A 1 107 ? -11.883 -10.141 7.531 1 91.88 107 SER A CA 1
ATOM 847 C C . SER A 1 107 ? -11.633 -11.016 6.309 1 91.88 107 SER A C 1
ATOM 849 O O . SER A 1 107 ? -12.352 -11.992 6.078 1 91.88 107 SER A O 1
ATOM 851 N N . ILE A 1 108 ? -10.641 -10.664 5.523 1 90.88 108 ILE A N 1
ATOM 852 C CA . ILE A 1 108 ? -10.297 -11.422 4.32 1 90.88 108 ILE A CA 1
ATOM 853 C C . ILE A 1 108 ? -9.484 -12.656 4.699 1 90.88 108 ILE A C 1
ATOM 855 O O . ILE A 1 108 ? -9.75 -13.758 4.203 1 90.88 108 ILE A O 1
ATOM 859 N N . THR A 1 109 ? -8.469 -12.508 5.551 1 89.31 109 THR A N 1
ATOM 860 C CA . THR A 1 109 ? -7.465 -13.555 5.742 1 89.31 109 THR A CA 1
ATOM 861 C C . THR A 1 109 ? -7.688 -14.273 7.066 1 89.31 109 THR A C 1
ATOM 863 O O . THR A 1 109 ? -7.18 -15.383 7.27 1 89.31 109 THR A O 1
ATOM 866 N N . GLY A 1 110 ? -8.406 -13.695 7.898 1 85.94 110 GLY A N 1
ATOM 867 C CA . GLY A 1 110 ? -8.516 -14.219 9.25 1 85.94 110 GLY A CA 1
ATOM 868 C C . GLY A 1 110 ? -7.336 -13.844 10.133 1 85.94 110 GLY A C 1
ATOM 869 O O . GLY A 1 110 ? -7.328 -14.156 11.32 1 85.94 110 GLY A O 1
ATOM 870 N N . GLU A 1 111 ? -6.289 -13.32 9.523 1 76.88 111 GLU A N 1
ATOM 871 C CA . GLU A 1 111 ? -5.09 -12.922 10.258 1 76.88 111 GLU A CA 1
ATOM 872 C C . GLU A 1 111 ? -4.949 -11.406 10.297 1 76.88 111 GLU A C 1
ATOM 874 O O . GLU A 1 111 ? -5.398 -10.711 9.391 1 76.88 111 GLU A O 1
ATOM 879 N N . SER A 1 112 ? -4.664 -10.945 11.516 1 66.31 112 SER A N 1
ATOM 880 C CA . SER A 1 112 ? -4.465 -9.5 11.609 1 66.31 112 SER A CA 1
ATOM 881 C C . SER A 1 112 ? -3.148 -9.078 10.969 1 66.31 112 SER A C 1
ATOM 883 O O . SER A 1 112 ? -2.174 -9.836 10.984 1 66.31 112 SER A O 1
ATOM 885 N N . GLU A 1 113 ? -3.139 -8.109 10.031 1 58.44 113 GLU A N 1
ATOM 886 C CA . GLU A 1 113 ? -1.912 -7.562 9.461 1 58.44 113 GLU A CA 1
ATOM 887 C C . GLU A 1 113 ? -1 -7.004 10.555 1 58.44 113 GLU A C 1
ATOM 889 O O . GLU A 1 113 ? -1.475 -6.434 11.539 1 58.44 113 GLU A O 1
ATOM 894 N N . CYS A 1 114 ? 0.077 -7.637 10.875 1 54.16 114 CYS A N 1
ATOM 895 C CA . CYS A 1 114 ? 1.035 -6.996 11.773 1 54.16 114 CYS A CA 1
ATOM 896 C C . CYS A 1 114 ? 1.334 -5.57 11.32 1 54.16 114 CYS A C 1
ATOM 898 O O . CYS A 1 114 ? 1.453 -5.305 10.125 1 54.16 114 CYS A O 1
ATOM 900 N N . SER A 1 115 ? 0.904 -4.742 12.094 1 49.72 115 SER A N 1
ATOM 901 C CA . SER A 1 115 ? 1.256 -3.338 11.906 1 49.72 115 SER A CA 1
ATOM 902 C C . SER A 1 115 ? 2.707 -3.188 11.461 1 49.72 115 SER A C 1
ATOM 904 O O . SER A 1 115 ? 3.559 -4.008 11.812 1 49.72 115 SER A O 1
ATOM 906 N N . ASP A 1 116 ? 2.979 -2.381 10.422 1 41.91 116 ASP A N 1
ATOM 907 C CA . ASP A 1 116 ? 4.34 -2.018 10.039 1 41.91 116 ASP A CA 1
ATOM 908 C C . ASP A 1 116 ? 5.246 -1.925 11.266 1 41.91 116 ASP A C 1
ATOM 910 O O . ASP A 1 116 ? 6.469 -1.82 11.133 1 41.91 116 ASP A O 1
ATOM 914 N N . ASP A 1 117 ? 4.879 -1.741 12.453 1 37.06 117 ASP A N 1
ATOM 915 C CA . ASP A 1 117 ? 5.957 -1.681 13.438 1 37.06 117 ASP A CA 1
ATOM 916 C C . ASP A 1 117 ? 6.734 -2.994 13.477 1 37.06 117 ASP A C 1
ATOM 918 O O . ASP A 1 117 ? 7.887 -3.027 13.922 1 37.06 117 ASP A O 1
ATOM 922 N N . LYS A 1 118 ? 6.109 -4.133 13.258 1 40.94 118 LYS A N 1
ATOM 923 C CA . LYS A 1 118 ? 6.934 -5.332 13.344 1 40.94 118 LYS A CA 1
ATOM 924 C C . LYS A 1 118 ? 7.637 -5.609 12.016 1 40.94 118 LYS A C 1
ATOM 926 O O . LYS A 1 118 ? 8.297 -6.641 11.859 1 40.94 118 LYS A O 1
ATOM 931 N N . CYS A 1 119 ? 7.223 -5.039 11.016 1 42.72 119 CYS A N 1
ATOM 932 C CA . CYS A 1 119 ? 8.086 -5.324 9.875 1 42.72 119 CYS A CA 1
ATOM 933 C C . CYS A 1 119 ? 9.508 -4.844 10.133 1 42.72 119 CYS A C 1
ATOM 935 O O . CYS A 1 119 ? 10.32 -4.766 9.211 1 42.72 119 CYS A O 1
ATOM 937 N N . LYS A 1 120 ? 9.836 -4.133 11.094 1 38.09 120 LYS A N 1
ATOM 938 C CA . LYS A 1 120 ? 11.266 -4.016 11.344 1 38.09 120 LYS A CA 1
ATOM 939 C C . LYS A 1 120 ? 11.953 -5.379 11.289 1 38.09 120 LYS A C 1
ATOM 941 O O . LYS A 1 120 ? 13.141 -5.469 10.977 1 38.09 120 LYS A O 1
ATOM 946 N N . SER A 1 121 ? 11.43 -6.434 11.891 1 34.16 121 SER A N 1
ATOM 947 C CA . SER A 1 121 ? 12.297 -7.605 12.008 1 34.16 121 SER A CA 1
ATOM 948 C C . SER A 1 121 ? 12.422 -8.328 10.672 1 34.16 121 SER A C 1
ATOM 950 O O . SER A 1 121 ? 13.133 -9.328 10.562 1 34.16 121 SER A O 1
ATOM 952 N N . CYS A 1 122 ? 11.422 -8.398 9.852 1 34.38 122 CYS A N 1
ATOM 953 C CA . CYS A 1 122 ? 11.781 -9.18 8.68 1 34.38 122 CYS A CA 1
ATOM 954 C C . CYS A 1 122 ? 12.734 -8.406 7.777 1 34.38 122 CYS A C 1
ATOM 956 O O . CYS A 1 122 ? 12.305 -7.664 6.895 1 34.38 122 CYS A O 1
ATOM 958 N N . GLY A 1 123 ? 13.461 -7.414 8.281 1 32.84 123 GLY A N 1
ATOM 959 C CA . GLY A 1 123 ? 14.719 -6.996 7.676 1 32.84 123 GLY A CA 1
ATOM 960 C C . GLY A 1 123 ? 15.484 -8.141 7.039 1 32.84 123 GLY A C 1
ATOM 961 O O . GLY A 1 123 ? 16.672 -8.016 6.734 1 32.84 123 GLY A O 1
ATOM 962 N N . GLY A 1 124 ? 15.203 -9.438 7.387 1 29.86 124 GLY A N 1
ATOM 963 C CA . GLY A 1 124 ? 16.406 -10.211 7.105 1 29.86 124 GLY A CA 1
ATOM 964 C C . GLY A 1 124 ? 16.984 -9.93 5.738 1 29.86 124 GLY A C 1
ATOM 965 O O . GLY A 1 124 ? 17.828 -9.039 5.59 1 29.86 124 GLY A O 1
ATOM 966 N N . GLY A 1 125 ? 17.016 -11.117 4.816 1 28.97 125 GLY A N 1
ATOM 967 C CA . GLY A 1 125 ? 18.062 -11.797 4.07 1 28.97 125 GLY A CA 1
ATOM 968 C C . GLY A 1 125 ? 18.312 -11.188 2.703 1 28.97 125 GLY A C 1
ATOM 969 O O . GLY A 1 125 ? 19.125 -11.695 1.93 1 28.97 125 GLY A O 1
ATOM 970 N N . CYS A 1 126 ? 17.344 -10.555 1.929 1 27.41 126 CYS A N 1
ATOM 971 C CA . CYS A 1 126 ? 18.109 -10.516 0.688 1 27.41 126 CYS A CA 1
ATOM 972 C C . CYS A 1 126 ? 19.234 -9.492 0.774 1 27.41 126 CYS A C 1
ATOM 974 O O . CYS A 1 126 ? 19 -8.289 0.629 1 27.41 126 CYS A O 1
ATOM 976 N N . ARG A 1 127 ? 19.875 -9.273 1.918 1 23.39 127 ARG A N 1
ATOM 977 C CA . ARG A 1 127 ? 21.234 -8.727 1.889 1 23.39 127 ARG A CA 1
ATOM 978 C C . ARG A 1 127 ? 22.172 -9.633 1.102 1 23.39 127 ARG A C 1
ATOM 980 O O . ARG A 1 127 ? 23.375 -9.375 1.021 1 23.39 127 ARG A O 1
ATOM 987 N N . GLY A 1 128 ? 22.031 -10.68 0.295 1 19.11 128 GLY A N 1
ATOM 988 C CA . GLY A 1 128 ? 23.281 -10.75 -0.449 1 19.11 128 GLY A CA 1
ATOM 989 C C . GLY A 1 128 ? 23.5 -9.555 -1.361 1 19.11 128 GLY A C 1
ATOM 990 O O . GLY A 1 128 ? 22.547 -8.82 -1.667 1 19.11 128 GLY A O 1
ATOM 991 N N . MET B 1 1 ? -24.25 5.066 10.484 1 60.34 1 MET B N 1
ATOM 992 C CA . MET B 1 1 ? -23.734 3.814 9.938 1 60.34 1 MET B CA 1
ATOM 993 C C . MET B 1 1 ? -22.219 3.742 10.078 1 60.34 1 MET B C 1
ATOM 995 O O . MET B 1 1 ? -21.531 4.766 10.031 1 60.34 1 MET B O 1
ATOM 999 N N . ASP B 1 2 ? -21.562 2.475 10.602 1 86.75 2 ASP B N 1
ATOM 1000 C CA . ASP B 1 2 ? -20.266 2.336 11.242 1 86.75 2 ASP B CA 1
ATOM 1001 C C . ASP B 1 2 ? -19.188 1.907 10.242 1 86.75 2 ASP B C 1
ATOM 1003 O O . ASP B 1 2 ? -19.328 0.879 9.578 1 86.75 2 ASP B O 1
ATOM 1007 N N . ILE B 1 3 ? -18.453 2.762 9.82 1 94.44 3 ILE B N 1
ATOM 1008 C CA . ILE B 1 3 ? -17.312 2.561 8.938 1 94.44 3 ILE B CA 1
ATOM 1009 C C . ILE B 1 3 ? -16.672 1.202 9.219 1 94.44 3 ILE B C 1
ATOM 1011 O O . ILE B 1 3 ? -16.359 0.448 8.297 1 94.44 3 ILE B O 1
ATOM 1015 N N . ILE B 1 4 ? -16.641 0.832 10.352 1 93.81 4 ILE B N 1
ATOM 1016 C CA . ILE B 1 4 ? -16 -0.404 10.789 1 93.81 4 ILE B CA 1
ATOM 1017 C C . ILE B 1 4 ? -16.844 -1.603 10.359 1 93.81 4 ILE B C 1
ATOM 1019 O O . ILE B 1 4 ? -16.297 -2.602 9.867 1 93.81 4 ILE B O 1
ATOM 1023 N N . GLU B 1 5 ? -18.094 -1.47 10.562 1 93.81 5 GLU B N 1
ATOM 1024 C CA . GLU B 1 5 ? -19 -2.545 10.156 1 93.81 5 GLU B CA 1
ATOM 1025 C C . GLU B 1 5 ? -18.969 -2.748 8.648 1 93.81 5 GLU B C 1
ATOM 1027 O O . GLU B 1 5 ? -18.984 -3.885 8.164 1 93.81 5 GLU B O 1
ATOM 1032 N N . LYS B 1 6 ? -18.953 -1.656 7.906 1 94.25 6 LYS B N 1
ATOM 1033 C CA . LYS B 1 6 ? -18.922 -1.742 6.449 1 94.25 6 LYS B CA 1
ATOM 1034 C C . LYS B 1 6 ? -17.609 -2.355 5.965 1 94.25 6 LYS B C 1
ATOM 1036 O O . LYS B 1 6 ? -17.594 -3.123 5 1 94.25 6 LYS B O 1
ATOM 1041 N N . ALA B 1 7 ? -16.562 -2.02 6.613 1 95.25 7 ALA B N 1
ATOM 1042 C CA . ALA B 1 7 ? -15.273 -2.613 6.289 1 95.25 7 ALA B CA 1
ATOM 1043 C C . ALA B 1 7 ? -15.289 -4.121 6.52 1 95.25 7 ALA B C 1
ATOM 1045 O O . ALA B 1 7 ? -14.797 -4.887 5.688 1 95.25 7 ALA B O 1
ATOM 1046 N N . ARG B 1 8 ? -15.852 -4.508 7.641 1 93.81 8 ARG B N 1
ATOM 1047 C CA . ARG B 1 8 ? -15.961 -5.93 7.953 1 93.81 8 ARG B CA 1
ATOM 1048 C C . ARG B 1 8 ? -16.797 -6.66 6.898 1 93.81 8 ARG B C 1
ATOM 1050 O O . ARG B 1 8 ? -16.422 -7.75 6.457 1 93.81 8 ARG B O 1
ATOM 1057 N N . GLU B 1 9 ? -17.906 -6.035 6.488 1 94.38 9 GLU B N 1
ATOM 1058 C CA . GLU B 1 9 ? -18.781 -6.629 5.48 1 94.38 9 GLU B CA 1
ATOM 1059 C C . GLU B 1 9 ? -18.062 -6.793 4.148 1 94.38 9 GLU B C 1
ATOM 1061 O O . GLU B 1 9 ? -18.172 -7.832 3.496 1 94.38 9 GLU B O 1
ATOM 1066 N N . LEU B 1 10 ? -17.344 -5.785 3.748 1 96.62 10 LEU B N 1
ATOM 1067 C CA . LEU B 1 10 ? -16.578 -5.863 2.51 1 96.62 10 LEU B CA 1
ATOM 1068 C C . LEU B 1 10 ? -15.531 -6.973 2.586 1 96.62 10 LEU B C 1
ATOM 1070 O O . LEU B 1 10 ? -15.398 -7.766 1.651 1 96.62 10 LEU B O 1
ATOM 1074 N N . GLY B 1 11 ? -14.844 -7.055 3.703 1 95.81 11 GLY B N 1
ATOM 1075 C CA . GLY B 1 11 ? -13.852 -8.102 3.885 1 95.81 11 GLY B CA 1
ATOM 1076 C C . GLY B 1 11 ? -14.438 -9.5 3.793 1 95.81 11 GLY B C 1
ATOM 1077 O O . GLY B 1 11 ? -13.844 -10.383 3.174 1 95.81 11 GLY B O 1
ATOM 1078 N N . GLN B 1 12 ? -15.547 -9.672 4.438 1 94.75 12 GLN B N 1
ATOM 1079 C CA . GLN B 1 12 ? -16.203 -10.969 4.426 1 94.75 12 GLN B CA 1
ATOM 1080 C C . GLN B 1 12 ? -16.672 -11.344 3.02 1 94.75 12 GLN B C 1
ATOM 1082 O O . GLN B 1 12 ? -16.578 -12.508 2.617 1 94.75 12 GLN B O 1
ATOM 1087 N N . LEU B 1 13 ? -17.156 -10.336 2.262 1 95.69 13 LEU B N 1
ATOM 1088 C CA . LEU B 1 13 ? -17.562 -10.578 0.88 1 95.69 13 LEU B CA 1
ATOM 1089 C C . LEU B 1 13 ? -16.375 -10.969 0.022 1 95.69 13 LEU B C 1
ATOM 1091 O O . LEU B 1 13 ? -16.453 -11.883 -0.798 1 95.69 13 LEU B O 1
ATOM 1095 N N . LEU B 1 14 ? -15.273 -10.352 0.204 1 96.56 14 LEU B N 1
ATOM 1096 C CA . LEU B 1 14 ? -14.047 -10.672 -0.52 1 96.56 14 LEU B CA 1
ATOM 1097 C C . LEU B 1 14 ? -13.562 -12.07 -0.174 1 96.56 14 LEU B C 1
ATOM 1099 O O . LEU B 1 14 ? -13.164 -12.828 -1.061 1 96.56 14 LEU B O 1
ATOM 1103 N N . ALA B 1 15 ? -13.641 -12.445 1.112 1 95.19 15 ALA B N 1
ATOM 1104 C CA . ALA B 1 15 ? -13.211 -13.758 1.576 1 95.19 15 ALA B CA 1
ATOM 1105 C C . ALA B 1 15 ? -14.031 -14.867 0.914 1 95.19 15 ALA B C 1
ATOM 1107 O O . ALA B 1 15 ? -13.523 -15.969 0.684 1 95.19 15 ALA B O 1
ATOM 1108 N N . LYS B 1 16 ? -15.281 -14.508 0.577 1 95 16 LYS B N 1
ATOM 1109 C CA . LYS B 1 16 ? -16.203 -15.508 0.031 1 95 16 LYS B CA 1
ATOM 1110 C C . LYS B 1 16 ? -16.281 -15.406 -1.488 1 95 16 LYS B C 1
ATOM 1112 O O . LYS B 1 16 ? -17.078 -16.094 -2.119 1 95 16 LYS B O 1
ATOM 1117 N N . SER B 1 17 ? -15.492 -14.57 -2.062 1 95.94 17 SER B N 1
ATOM 1118 C CA . SER B 1 17 ? -15.539 -14.367 -3.508 1 95.94 17 SER B CA 1
ATOM 1119 C C . SER B 1 17 ? -15.023 -15.594 -4.25 1 95.94 17 SER B C 1
ATOM 1121 O O . SER B 1 17 ? -14.242 -16.375 -3.703 1 95.94 17 SER B O 1
ATOM 1123 N N . LYS B 1 18 ? -15.523 -15.695 -5.516 1 96.56 18 LYS B N 1
ATOM 1124 C CA . LYS B 1 18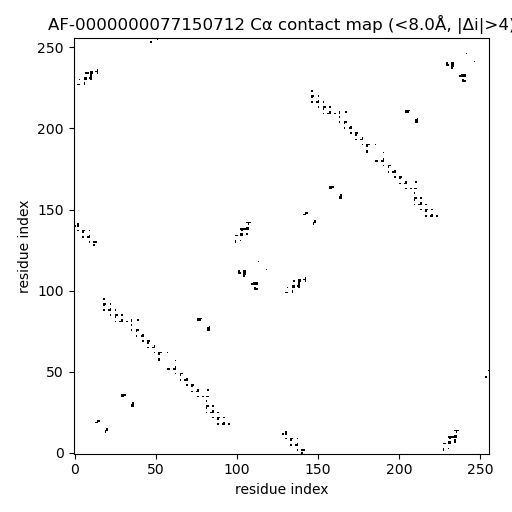 ? -15.023 -16.766 -6.375 1 96.56 18 LYS B CA 1
ATOM 1125 C C . LYS B 1 18 ? -13.516 -16.656 -6.582 1 96.56 18 LYS B C 1
ATOM 1127 O O . LYS B 1 18 ? -12.805 -17.656 -6.566 1 96.56 18 LYS B O 1
ATOM 1132 N N . GLU B 1 19 ? -13.039 -15.453 -6.793 1 97.38 19 GLU B N 1
ATOM 1133 C CA . GLU B 1 19 ? -11.609 -15.203 -6.988 1 97.38 19 GLU B CA 1
ATOM 1134 C C . GLU B 1 19 ? -10.797 -15.703 -5.801 1 97.38 19 GLU B C 1
ATOM 1136 O O . GLU B 1 19 ? -9.758 -16.359 -5.98 1 97.38 19 GLU B O 1
ATOM 1141 N N . MET B 1 20 ? -11.211 -15.438 -4.609 1 96.94 20 MET B N 1
ATOM 1142 C CA . MET B 1 20 ? -10.516 -15.859 -3.4 1 96.94 20 MET B CA 1
ATOM 1143 C C . MET B 1 20 ? -10.531 -17.375 -3.27 1 96.94 20 MET B C 1
ATOM 1145 O O . MET B 1 20 ? -9.516 -18 -2.936 1 96.94 20 MET B O 1
ATOM 1149 N N . GLN B 1 21 ? -11.625 -17.953 -3.49 1 97 21 GLN B N 1
ATOM 1150 C CA . GLN B 1 21 ? -11.758 -19.406 -3.389 1 97 21 GLN B CA 1
ATOM 1151 C C . GLN B 1 21 ? -10.844 -20.109 -4.391 1 97 21 GLN B C 1
ATOM 1153 O O . GLN B 1 21 ? -10.148 -21.062 -4.035 1 97 21 GLN B O 1
ATOM 1158 N N . GLU B 1 22 ? -10.875 -19.594 -5.645 1 98.12 22 GLU B N 1
ATOM 1159 C CA . GLU B 1 22 ? -10.023 -20.172 -6.672 1 98.12 22 GLU B CA 1
ATOM 1160 C C . GLU B 1 22 ? -8.547 -20 -6.328 1 98.12 22 GLU B C 1
ATOM 1162 O O . GLU B 1 22 ? -7.742 -20.922 -6.531 1 98.12 22 GLU B O 1
ATOM 1167 N N . TYR B 1 23 ? -8.203 -18.875 -5.832 1 98.31 23 TYR B N 1
ATOM 1168 C CA . TYR B 1 23 ? -6.836 -18.625 -5.402 1 98.31 23 TYR B CA 1
ATOM 1169 C C . TYR B 1 23 ? -6.414 -19.625 -4.32 1 98.31 23 TYR B C 1
ATOM 1171 O O . TYR B 1 23 ? -5.375 -20.266 -4.441 1 98.31 23 TYR B O 1
ATOM 1179 N N . ASN B 1 24 ? -7.219 -19.812 -3.334 1 97.12 24 ASN B N 1
ATOM 1180 C CA . ASN B 1 24 ? -6.91 -20.719 -2.238 1 97.12 24 ASN B CA 1
ATOM 1181 C C . ASN B 1 24 ? -6.766 -22.156 -2.732 1 97.12 24 ASN B C 1
ATOM 1183 O O . ASN B 1 24 ? -5.844 -22.875 -2.33 1 97.12 24 ASN B O 1
ATOM 1187 N N . THR B 1 25 ? -7.664 -22.5 -3.543 1 97.94 25 THR B N 1
ATOM 1188 C CA . THR B 1 25 ? -7.668 -23.859 -4.066 1 97.94 25 THR B CA 1
ATOM 1189 C C . THR B 1 25 ? -6.41 -24.125 -4.887 1 97.94 25 THR B C 1
ATOM 1191 O O . THR B 1 25 ? -5.73 -25.141 -4.68 1 97.94 25 THR B O 1
ATOM 1194 N N . THR B 1 26 ? -6.086 -23.219 -5.789 1 97.94 26 THR B N 1
ATOM 1195 C CA . THR B 1 26 ? -4.941 -23.406 -6.672 1 97.94 26 THR B CA 1
ATOM 1196 C C . THR B 1 26 ? -3.633 -23.266 -5.902 1 97.94 26 THR B C 1
ATOM 1198 O O . THR B 1 26 ? -2.648 -23.938 -6.199 1 97.94 26 THR B O 1
ATOM 1201 N N . GLU B 1 27 ? -3.617 -22.406 -4.922 1 96.94 27 GLU B N 1
ATOM 1202 C CA . GLU B 1 27 ? -2.443 -22.281 -4.066 1 96.94 27 GLU B CA 1
ATOM 1203 C C . GLU B 1 27 ? -2.156 -23.578 -3.312 1 96.94 27 GLU B C 1
ATOM 1205 O O . GLU B 1 27 ? -1.008 -24.016 -3.236 1 96.94 27 GLU B O 1
ATOM 1210 N N . ALA B 1 28 ? -3.178 -24.141 -2.789 1 97.12 28 ALA B N 1
ATOM 1211 C CA . ALA B 1 28 ? -3.037 -25.422 -2.076 1 97.12 28 ALA B CA 1
ATOM 1212 C C . ALA B 1 28 ? -2.506 -26.5 -3.002 1 97.12 28 ALA B C 1
ATOM 1214 O O . ALA B 1 28 ? -1.626 -27.281 -2.619 1 97.12 28 ALA B O 1
ATOM 1215 N N . ALA B 1 29 ? -2.992 -26.547 -4.207 1 97.75 29 ALA B N 1
ATOM 1216 C CA . ALA B 1 29 ? -2.543 -27.531 -5.195 1 97.75 29 ALA B CA 1
ATOM 1217 C C . ALA B 1 29 ? -1.067 -27.328 -5.531 1 97.75 29 ALA B C 1
ATOM 1219 O O . ALA B 1 29 ? -0.31 -28.297 -5.629 1 97.75 29 ALA B O 1
ATOM 1220 N N . MET B 1 30 ? -0.753 -26.094 -5.707 1 96.44 30 MET B N 1
ATOM 1221 C CA . MET B 1 30 ? 0.631 -25.766 -6.035 1 96.44 30 MET B CA 1
ATOM 1222 C C . MET B 1 30 ? 1.566 -26.141 -4.891 1 96.44 30 MET B C 1
ATOM 1224 O O . MET B 1 30 ? 2.635 -26.719 -5.117 1 96.44 30 MET B O 1
ATOM 1228 N N . LYS B 1 31 ? 1.196 -25.891 -3.678 1 95.56 31 LYS B N 1
ATOM 1229 C CA . LYS B 1 31 ? 2.018 -26.156 -2.502 1 95.56 31 LYS B CA 1
ATOM 1230 C C . LYS B 1 31 ? 2.195 -27.656 -2.287 1 95.56 31 LYS B C 1
ATOM 1232 O O . LYS B 1 31 ? 3.211 -28.094 -1.741 1 95.56 31 LYS B O 1
ATOM 1237 N N . SER B 1 32 ? 1.275 -28.375 -2.746 1 96.69 32 SER B N 1
ATOM 1238 C CA . SER B 1 32 ? 1.312 -29.812 -2.541 1 96.69 32 SER B CA 1
ATOM 1239 C C . SER B 1 32 ? 1.99 -30.531 -3.709 1 96.69 32 SER B C 1
ATOM 1241 O O . SER B 1 32 ? 2.178 -31.75 -3.682 1 96.69 32 SER B O 1
ATOM 1243 N N . ASP B 1 33 ? 2.352 -29.797 -4.73 1 97.75 33 ASP B N 1
ATOM 1244 C CA . ASP B 1 33 ? 2.945 -30.359 -5.938 1 97.75 33 ASP B CA 1
ATOM 1245 C C . ASP B 1 33 ? 4.445 -30.078 -5.996 1 97.75 33 ASP B C 1
ATOM 1247 O O . ASP B 1 33 ? 4.863 -28.922 -6.105 1 97.75 33 ASP B O 1
ATOM 1251 N N . ASP B 1 34 ? 5.258 -31.109 -5.996 1 96.94 34 ASP B N 1
ATOM 1252 C CA . ASP B 1 34 ? 6.711 -30.984 -5.93 1 96.94 34 ASP B CA 1
ATOM 1253 C C . ASP B 1 34 ? 7.254 -30.266 -7.164 1 96.94 34 ASP B C 1
ATOM 1255 O O . ASP B 1 34 ? 8.156 -29.422 -7.059 1 96.94 34 ASP B O 1
ATOM 1259 N N . LYS B 1 35 ? 6.758 -30.625 -8.273 1 97.31 35 LYS B N 1
ATOM 1260 C CA . LYS B 1 35 ? 7.227 -30.016 -9.508 1 97.31 35 LYS B CA 1
ATOM 1261 C C . LYS B 1 35 ? 6.934 -28.516 -9.523 1 97.31 35 LYS B C 1
ATOM 1263 O O . LYS B 1 35 ? 7.797 -27.719 -9.875 1 97.31 35 LYS B O 1
ATOM 1268 N N . SER B 1 36 ? 5.785 -28.172 -9.133 1 96.81 36 SER B N 1
ATOM 1269 C CA . SER B 1 36 ? 5.41 -26.766 -9.07 1 96.81 36 SER B CA 1
ATOM 1270 C C . SER B 1 36 ? 6.305 -26 -8.102 1 96.81 36 SER B C 1
ATOM 1272 O O . SER B 1 36 ? 6.742 -24.891 -8.398 1 96.81 36 SER B O 1
ATOM 1274 N N . ASN B 1 37 ? 6.523 -26.578 -7.008 1 95.31 37 ASN B N 1
ATOM 1275 C CA . ASN B 1 37 ? 7.375 -25.938 -6.008 1 95.31 37 ASN B CA 1
ATOM 1276 C C . ASN B 1 37 ? 8.773 -25.656 -6.555 1 95.31 37 ASN B C 1
ATOM 1278 O O . ASN B 1 37 ? 9.32 -24.578 -6.336 1 95.31 37 ASN B O 1
ATOM 1282 N N . THR B 1 38 ? 9.242 -26.656 -7.164 1 96.38 38 THR B N 1
ATOM 1283 C CA . THR B 1 38 ? 10.562 -26.516 -7.754 1 96.38 38 THR B CA 1
ATOM 1284 C C . THR B 1 38 ? 10.57 -25.406 -8.812 1 96.38 38 THR B C 1
ATOM 1286 O O . THR B 1 38 ? 11.445 -24.531 -8.797 1 96.38 38 THR B O 1
ATOM 1289 N N . LEU B 1 39 ? 9.602 -25.438 -9.695 1 96.69 39 LEU B N 1
ATOM 1290 C CA . LEU B 1 39 ? 9.5 -24.438 -10.758 1 96.69 39 LEU B CA 1
ATOM 1291 C C . LEU B 1 39 ? 9.398 -23.031 -10.172 1 96.69 39 LEU B C 1
ATOM 1293 O O . LEU B 1 39 ? 10.117 -22.125 -10.594 1 96.69 39 LEU B O 1
ATOM 1297 N N . MET B 1 40 ? 8.578 -22.875 -9.18 1 94.88 40 MET B N 1
ATOM 1298 C CA . MET B 1 40 ? 8.336 -21.562 -8.562 1 94.88 40 MET B CA 1
ATOM 1299 C C . MET B 1 40 ? 9.578 -21.078 -7.836 1 94.88 40 MET B C 1
ATOM 1301 O O . MET B 1 40 ? 9.891 -19.875 -7.871 1 94.88 40 MET B O 1
ATOM 1305 N N . SER B 1 41 ? 10.242 -21.969 -7.199 1 96 41 SER B N 1
ATOM 1306 C CA . SER B 1 41 ? 11.469 -21.625 -6.484 1 96 41 SER B CA 1
ATOM 1307 C C . SER B 1 41 ? 12.547 -21.141 -7.445 1 96 41 SER B C 1
ATOM 1309 O O . SER B 1 41 ? 13.203 -20.125 -7.191 1 96 41 SER B O 1
ATOM 1311 N N . GLU B 1 42 ? 12.703 -21.891 -8.484 1 96.94 42 GLU B N 1
ATOM 1312 C CA . GLU B 1 42 ? 13.688 -21.5 -9.5 1 96.94 42 GLU B CA 1
ATOM 1313 C C . GLU B 1 42 ? 13.344 -20.156 -10.109 1 96.94 42 GLU B C 1
ATOM 1315 O O . GLU B 1 42 ? 14.227 -19.312 -10.328 1 96.94 42 GLU B O 1
ATOM 1320 N N . TYR B 1 43 ? 12.141 -19.938 -10.391 1 96.81 43 TYR B N 1
ATOM 1321 C CA . TYR B 1 43 ? 11.68 -18.672 -10.945 1 96.81 43 TYR B CA 1
ATOM 1322 C C . TYR B 1 43 ? 11.977 -17.516 -9.984 1 96.81 43 TYR B C 1
ATOM 1324 O O . TYR B 1 43 ? 12.484 -16.484 -10.398 1 96.81 43 TYR B O 1
ATOM 1332 N N . LYS B 1 44 ? 11.656 -17.734 -8.734 1 96.19 44 LYS B N 1
ATOM 1333 C CA . LYS B 1 44 ? 11.906 -16.703 -7.723 1 96.19 44 LYS B CA 1
ATOM 1334 C C . LYS B 1 44 ? 13.391 -16.391 -7.621 1 96.19 44 LYS B C 1
ATOM 1336 O O . LYS B 1 44 ? 13.773 -15.219 -7.5 1 96.19 44 LYS B O 1
ATOM 1341 N N . GLN B 1 45 ? 14.211 -17.406 -7.645 1 96.94 45 GLN B N 1
ATOM 1342 C CA . GLN B 1 45 ? 15.656 -17.219 -7.582 1 96.94 45 GLN B CA 1
ATOM 1343 C C . GLN B 1 45 ? 16.141 -16.375 -8.75 1 96.94 45 GLN B C 1
ATOM 1345 O O . GLN B 1 45 ? 16.984 -15.484 -8.57 1 96.94 45 GLN B O 1
ATOM 1350 N N . LEU B 1 46 ? 15.594 -16.656 -9.883 1 96.81 46 LEU B N 1
ATOM 1351 C CA . LEU B 1 46 ? 15.961 -15.898 -11.078 1 96.81 46 LEU B CA 1
ATOM 1352 C C . LEU B 1 46 ? 15.508 -14.445 -10.961 1 96.81 46 LEU B C 1
ATOM 1354 O O . LEU B 1 46 ? 16.219 -13.531 -11.398 1 96.81 46 LEU B O 1
ATOM 1358 N N . GLN B 1 47 ? 14.375 -14.273 -10.398 1 95.69 47 GLN B N 1
ATOM 1359 C CA . GLN B 1 47 ? 13.867 -12.922 -10.188 1 95.69 47 GLN B CA 1
ATOM 1360 C C . GLN B 1 47 ? 14.758 -12.133 -9.234 1 95.69 47 GLN B C 1
ATOM 1362 O O . GLN B 1 47 ? 15.07 -10.969 -9.484 1 95.69 47 GLN B O 1
ATOM 1367 N N . ILE B 1 48 ? 15.109 -12.703 -8.141 1 95.81 48 ILE B N 1
ATOM 1368 C CA . ILE B 1 48 ? 16 -12.078 -7.168 1 95.81 48 ILE B CA 1
ATOM 1369 C C . ILE B 1 48 ? 17.328 -11.719 -7.836 1 95.81 48 ILE B C 1
ATOM 1371 O O . ILE B 1 48 ? 17.844 -10.617 -7.656 1 95.81 48 ILE B O 1
ATOM 1375 N N . GLU B 1 49 ? 17.828 -12.703 -8.602 1 94.5 49 GLU B N 1
ATOM 1376 C CA . GLU B 1 49 ? 19.062 -12.469 -9.328 1 94.5 49 GLU B CA 1
ATOM 1377 C C . GLU B 1 49 ? 18.938 -11.281 -10.273 1 94.5 49 GLU B C 1
ATOM 1379 O O . GLU B 1 49 ? 19.844 -10.453 -10.367 1 94.5 49 GLU B O 1
ATOM 1384 N N . MET B 1 50 ? 17.875 -11.156 -10.961 1 94.62 50 MET B N 1
ATOM 1385 C CA . MET B 1 50 ? 17.609 -10.07 -11.898 1 94.62 50 MET B CA 1
ATOM 1386 C C . MET B 1 50 ? 17.609 -8.719 -11.188 1 94.62 50 MET B C 1
ATOM 1388 O O . MET B 1 50 ? 18.188 -7.75 -11.688 1 94.62 50 MET B O 1
ATOM 1392 N N . VAL B 1 51 ? 16.922 -8.672 -10.109 1 93.06 51 VAL B N 1
ATOM 1393 C CA . VAL B 1 51 ? 16.859 -7.438 -9.336 1 93.06 51 VAL B CA 1
ATOM 1394 C C . VAL B 1 51 ? 18.266 -7.031 -8.898 1 93.06 51 VAL B C 1
ATOM 1396 O O . VAL B 1 51 ? 18.625 -5.855 -8.977 1 93.06 51 VAL B O 1
ATOM 1399 N N . LYS B 1 52 ? 19.062 -8 -8.406 1 92.12 52 LYS B N 1
ATOM 1400 C CA . LYS B 1 52 ? 20.438 -7.738 -7.98 1 92.12 52 LYS B CA 1
ATOM 1401 C C . LYS B 1 52 ? 21.281 -7.199 -9.141 1 92.12 52 LYS B C 1
ATOM 1403 O O . LYS B 1 52 ? 22.062 -6.262 -8.961 1 92.12 52 LYS B O 1
ATOM 1408 N N . LEU B 1 53 ? 21.125 -7.832 -10.305 1 92.12 53 LEU B N 1
ATOM 1409 C CA . LEU B 1 53 ? 21.891 -7.461 -11.484 1 92.12 53 LEU B CA 1
ATOM 1410 C C . LEU B 1 53 ? 21.531 -6.059 -11.953 1 92.12 53 LEU B C 1
ATOM 1412 O O . LEU B 1 53 ? 22.406 -5.301 -12.391 1 92.12 53 LEU B O 1
ATOM 1416 N N . THR B 1 54 ? 20.328 -5.75 -11.859 1 88.31 54 THR B N 1
ATOM 1417 C CA . THR B 1 54 ? 19.859 -4.473 -12.391 1 88.31 54 THR B CA 1
ATOM 1418 C C . THR B 1 54 ? 20.141 -3.344 -11.398 1 88.31 54 THR B C 1
ATOM 1420 O O . THR B 1 54 ? 20.25 -2.182 -11.797 1 88.31 54 THR B O 1
ATOM 1423 N N . ARG B 1 55 ? 20.109 -3.662 -10.148 1 86.44 55 ARG B N 1
ATOM 1424 C CA . ARG B 1 55 ? 20.438 -2.658 -9.141 1 86.44 55 ARG B CA 1
ATOM 1425 C C . ARG B 1 55 ? 21.938 -2.367 -9.133 1 86.44 55 ARG B C 1
ATOM 1427 O O . ARG B 1 55 ? 22.359 -1.268 -8.766 1 86.44 55 ARG B O 1
ATOM 1434 N N . GLY B 1 56 ? 22.672 -3.4 -9.445 1 78.81 56 GLY B N 1
ATOM 1435 C CA . GLY B 1 56 ? 24.109 -3.26 -9.5 1 78.81 56 GLY B CA 1
ATOM 1436 C C . GLY B 1 56 ? 24.625 -2.889 -10.875 1 78.81 56 GLY B C 1
ATOM 1437 O O . GLY B 1 56 ? 23.844 -2.566 -11.773 1 78.81 56 GLY B O 1
ATOM 1438 N N . GLU B 1 57 ? 25.891 -2.586 -10.961 1 77.62 57 GLU B N 1
ATOM 1439 C CA . GLU B 1 57 ? 26.578 -2.359 -12.227 1 77.62 57 GLU B CA 1
ATOM 1440 C C . GLU B 1 57 ? 26.906 -3.68 -12.914 1 77.62 57 GLU B C 1
ATOM 1442 O O . GLU B 1 57 ? 28.078 -4.055 -13 1 77.62 57 GLU B O 1
ATOM 1447 N N . ALA B 1 58 ? 25.844 -4.398 -13.25 1 73.06 58 ALA B N 1
ATOM 1448 C CA . ALA B 1 58 ? 26.094 -5.695 -13.867 1 73.06 58 ALA B CA 1
ATOM 1449 C C . ALA B 1 58 ? 26.281 -5.562 -15.375 1 73.06 58 ALA B C 1
ATOM 1451 O O . ALA B 1 58 ? 25.766 -4.617 -15.984 1 73.06 58 ALA B O 1
ATOM 1452 N N . GLU B 1 59 ? 27.078 -6.516 -15.828 1 83.75 59 GLU B N 1
ATOM 1453 C CA . GLU B 1 59 ? 27.297 -6.594 -17.266 1 83.75 59 GLU B CA 1
ATOM 1454 C C . GLU B 1 59 ? 26 -6.895 -18.016 1 83.75 59 GLU B C 1
ATOM 1456 O O . GLU B 1 59 ? 25.156 -7.668 -17.531 1 83.75 59 GLU B O 1
ATOM 1461 N N . THR B 1 60 ? 25.922 -6.359 -19.172 1 88.69 60 THR B N 1
ATOM 1462 C CA . THR B 1 60 ? 24.766 -6.527 -20.031 1 88.69 60 THR B CA 1
ATOM 1463 C C . THR B 1 60 ? 24.547 -8 -20.375 1 88.69 60 THR B C 1
ATOM 1465 O O . THR B 1 60 ? 23.406 -8.469 -20.406 1 88.69 60 THR B O 1
ATOM 1468 N N . GLN B 1 61 ? 25.656 -8.711 -20.516 1 92.44 61 GLN B N 1
ATOM 1469 C CA . GLN B 1 61 ? 25.547 -10.117 -20.891 1 92.44 61 GLN B CA 1
ATOM 1470 C C . GLN B 1 61 ? 24.891 -10.93 -19.781 1 92.44 61 GLN B C 1
ATOM 1472 O O . GLN B 1 61 ? 24.062 -11.812 -20.062 1 92.44 61 GLN B O 1
ATOM 1477 N N . ALA B 1 62 ? 25.219 -10.68 -18.594 1 92.44 62 ALA B N 1
ATOM 1478 C CA . ALA B 1 62 ? 24.641 -11.391 -17.453 1 92.44 62 ALA B CA 1
ATOM 1479 C C . ALA B 1 62 ? 23.141 -11.109 -17.328 1 92.44 62 ALA B C 1
ATOM 1481 O O . ALA B 1 62 ? 22.359 -12.008 -17.016 1 92.44 62 ALA B O 1
ATOM 1482 N N . ILE B 1 63 ? 22.828 -9.914 -17.625 1 94.31 63 ILE B N 1
ATOM 1483 C CA . ILE B 1 63 ? 21.422 -9.508 -17.594 1 94.31 63 ILE B CA 1
ATOM 1484 C C . ILE B 1 63 ? 20.656 -10.242 -18.688 1 94.31 63 ILE B C 1
ATOM 1486 O O . ILE B 1 63 ? 19.562 -10.781 -18.438 1 94.31 63 ILE B O 1
ATOM 1490 N N . GLU B 1 64 ? 21.281 -10.273 -19.828 1 94.69 64 GLU B N 1
ATOM 1491 C CA . GLU B 1 64 ? 20.625 -10.938 -20.953 1 94.69 64 GLU B CA 1
ATOM 1492 C C . GLU B 1 64 ? 20.469 -12.43 -20.703 1 94.69 64 GLU B C 1
ATOM 1494 O O . GLU B 1 64 ? 19.422 -13.008 -21.016 1 94.69 64 GLU B O 1
ATOM 1499 N N . GLU B 1 65 ? 21.453 -13.055 -20.172 1 95.69 65 GLU B N 1
ATOM 1500 C CA . GLU B 1 65 ? 21.391 -14.477 -19.859 1 95.69 65 GLU B CA 1
ATOM 1501 C C . GLU B 1 65 ? 20.312 -14.781 -18.844 1 95.69 65 GLU B C 1
ATOM 1503 O O . GLU B 1 65 ? 19.562 -15.75 -18.984 1 95.69 65 GLU B O 1
ATOM 1508 N N . THR B 1 66 ? 20.297 -13.945 -17.859 1 96.38 66 THR B N 1
ATOM 1509 C CA . THR B 1 66 ? 19.281 -14.148 -16.812 1 96.38 66 THR B CA 1
ATOM 1510 C C . THR B 1 66 ? 17.875 -13.922 -17.375 1 96.38 66 THR B C 1
ATOM 1512 O O . THR B 1 66 ? 16.938 -14.625 -17 1 96.38 66 THR B O 1
ATOM 1515 N N . LYS B 1 67 ? 17.75 -13 -18.203 1 96.25 67 LYS B N 1
ATOM 1516 C CA . LYS B 1 67 ? 16.484 -12.75 -18.875 1 96.25 67 LYS B CA 1
ATOM 1517 C C . LYS B 1 67 ? 16.016 -13.977 -19.656 1 96.25 67 LYS B C 1
ATOM 1519 O O . LYS B 1 67 ? 14.844 -14.344 -19.609 1 96.25 67 LYS B O 1
ATOM 1524 N N . GLU B 1 68 ? 16.953 -14.578 -20.344 1 97.12 68 GLU B N 1
ATOM 1525 C CA . GLU B 1 68 ? 16.641 -15.773 -21.125 1 97.12 68 GLU B CA 1
ATOM 1526 C C . GLU B 1 68 ? 16.188 -16.922 -20.219 1 97.12 68 GLU B C 1
ATOM 1528 O O . GLU B 1 68 ? 15.242 -17.641 -20.531 1 97.12 68 GLU B O 1
ATOM 1533 N N . LYS B 1 69 ? 16.875 -17.109 -19.188 1 97.56 69 LYS B N 1
ATOM 1534 C CA . LYS B 1 69 ? 16.516 -18.141 -18.219 1 97.56 69 LYS B CA 1
ATOM 1535 C C . LYS B 1 69 ? 15.133 -17.891 -17.641 1 97.56 69 LYS B C 1
ATOM 1537 O O . LYS B 1 69 ? 14.352 -18.828 -17.438 1 97.56 69 LYS B O 1
ATOM 1542 N N . LEU B 1 70 ? 14.844 -16.609 -17.344 1 96.94 70 LEU B N 1
ATOM 1543 C CA . LEU B 1 70 ? 13.539 -16.234 -16.828 1 96.94 70 LEU B CA 1
ATOM 1544 C C . LEU B 1 70 ? 12.43 -16.562 -17.812 1 96.94 70 LEU B C 1
ATOM 1546 O O . LEU B 1 70 ? 11.383 -17.078 -17.438 1 96.94 70 LEU B O 1
ATOM 1550 N N . LEU B 1 71 ? 12.695 -16.266 -19.016 1 96.81 71 LEU B N 1
ATOM 1551 C CA . LEU B 1 71 ? 11.703 -16.531 -20.047 1 96.81 71 LEU B CA 1
ATOM 1552 C C . LEU B 1 71 ? 11.461 -18.031 -20.188 1 96.81 71 LEU B C 1
ATOM 1554 O O . LEU B 1 71 ? 10.32 -18.469 -20.328 1 96.81 71 LEU B O 1
ATOM 1558 N N . ALA B 1 72 ? 12.516 -18.797 -20.203 1 96.94 72 ALA B N 1
ATOM 1559 C CA . ALA B 1 72 ? 12.398 -20.25 -20.297 1 96.94 72 ALA B CA 1
ATOM 1560 C C . ALA B 1 72 ? 11.602 -20.812 -19.125 1 96.94 72 ALA B C 1
ATOM 1562 O O . ALA B 1 72 ? 10.758 -21.688 -19.297 1 96.94 72 ALA B O 1
ATOM 1563 N N . LYS B 1 73 ? 11.906 -20.266 -17.938 1 96.69 73 LYS B N 1
ATOM 1564 C CA . LYS B 1 73 ? 11.203 -20.734 -1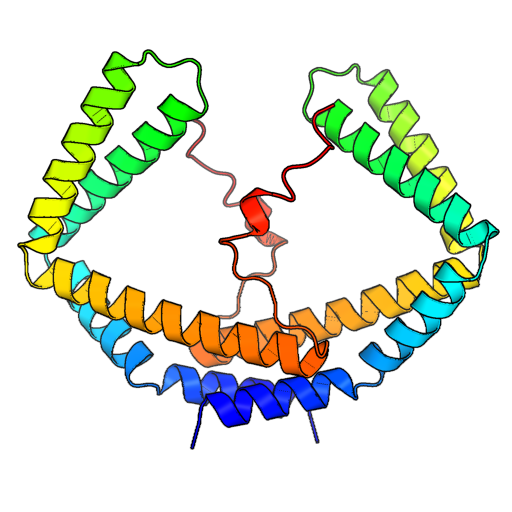6.734 1 96.69 73 LYS B CA 1
ATOM 1565 C C . LYS B 1 73 ? 9.727 -20.344 -16.781 1 96.69 73 LYS B C 1
ATOM 1567 O O . LYS B 1 73 ? 8.859 -21.125 -16.375 1 96.69 73 LYS B O 1
ATOM 1572 N N . GLN B 1 74 ? 9.469 -19.172 -17.281 1 96.06 74 GLN B N 1
ATOM 1573 C CA . GLN B 1 74 ? 8.094 -18.719 -17.438 1 96.06 74 GLN B CA 1
ATOM 1574 C C . GLN B 1 74 ? 7.32 -19.641 -18.375 1 96.06 74 GLN B C 1
ATOM 1576 O O . GLN B 1 74 ? 6.152 -19.953 -18.141 1 96.06 74 GLN B O 1
ATOM 1581 N N . LEU B 1 75 ? 7.961 -20.078 -19.438 1 96.88 75 LEU B N 1
ATOM 1582 C CA . LEU B 1 75 ? 7.328 -21 -20.375 1 96.88 75 LEU B CA 1
ATOM 1583 C C . LEU B 1 75 ? 7.016 -22.328 -19.703 1 96.88 75 LEU B C 1
ATOM 1585 O O . LEU B 1 75 ? 5.941 -22.906 -19.922 1 96.88 75 LEU B O 1
ATOM 1589 N N . GLU B 1 76 ? 7.879 -22.844 -18.953 1 97.06 76 GLU B N 1
ATOM 1590 C CA . GLU B 1 76 ? 7.648 -24.094 -18.219 1 97.06 76 GLU B CA 1
ATOM 1591 C C . GLU B 1 76 ? 6.469 -23.953 -17.25 1 97.06 76 GLU B C 1
ATOM 1593 O O . GLU B 1 76 ? 5.629 -24.844 -17.172 1 97.06 76 GLU B O 1
ATOM 1598 N N . ILE B 1 77 ? 6.488 -22.828 -16.547 1 96.31 77 ILE B N 1
ATOM 1599 C CA . ILE B 1 77 ? 5.434 -22.531 -15.578 1 96.31 77 ILE B CA 1
ATOM 1600 C C . ILE B 1 77 ? 4.082 -22.484 -16.281 1 96.31 77 ILE B C 1
ATOM 1602 O O . ILE B 1 77 ? 3.1 -23.047 -15.805 1 96.31 77 ILE B O 1
ATOM 1606 N N . ASN B 1 78 ? 4.051 -21.891 -17.469 1 96.06 78 ASN B N 1
ATOM 1607 C CA . ASN B 1 78 ? 2.809 -21.703 -18.219 1 96.06 78 ASN B CA 1
ATOM 1608 C C . ASN B 1 78 ? 2.352 -23 -18.875 1 96.06 78 ASN B C 1
ATOM 1610 O O . ASN B 1 78 ? 1.19 -23.125 -19.266 1 96.06 78 ASN B O 1
ATOM 1614 N N . SER B 1 79 ? 3.279 -23.938 -18.953 1 96.94 79 SER B N 1
ATOM 1615 C CA . SER B 1 79 ? 2.953 -25.203 -19.609 1 96.94 79 SER B CA 1
ATOM 1616 C C . SER B 1 79 ? 2.541 -26.25 -18.578 1 96.94 79 SER B C 1
ATOM 1618 O O . SER B 1 79 ? 2.082 -27.328 -18.953 1 96.94 79 SER B O 1
ATOM 1620 N N . TYR B 1 80 ? 2.764 -25.922 -17.375 1 97.69 80 TYR B N 1
ATOM 1621 C CA . TYR B 1 80 ? 2.379 -26.844 -16.312 1 97.69 80 TYR B CA 1
ATOM 1622 C C . TYR B 1 80 ? 1.074 -26.391 -15.656 1 97.69 80 TYR B C 1
ATOM 1624 O O . TYR B 1 80 ? 0.997 -25.297 -15.086 1 97.69 80 TYR B O 1
ATOM 1632 N N . SER B 1 81 ? 0.044 -27.266 -15.758 1 97.75 81 SER B N 1
ATOM 1633 C CA . SER B 1 81 ? -1.324 -26.906 -15.406 1 97.75 81 SER B CA 1
ATOM 1634 C C . SER B 1 81 ? -1.407 -26.406 -13.969 1 97.75 81 SER B C 1
ATOM 1636 O O . SER B 1 81 ? -2.125 -25.438 -13.68 1 97.75 81 SER B O 1
ATOM 1638 N N . VAL B 1 82 ? -0.685 -27 -13.031 1 98.12 82 VAL B N 1
ATOM 1639 C CA . VAL B 1 82 ? -0.766 -26.656 -11.617 1 98.12 82 VAL B CA 1
ATOM 1640 C C . VAL B 1 82 ? -0.277 -25.234 -11.406 1 98.12 82 VAL B C 1
ATOM 1642 O O . VAL B 1 82 ? -0.963 -24.422 -10.781 1 98.12 82 VAL B O 1
ATOM 1645 N N . THR B 1 83 ? 0.834 -24.891 -12 1 97.69 83 THR B N 1
ATOM 1646 C CA . THR B 1 83 ? 1.378 -23.547 -11.836 1 97.69 83 THR B CA 1
ATOM 1647 C C . THR B 1 83 ? 0.583 -22.547 -12.656 1 97.69 83 THR B C 1
ATOM 1649 O O . THR B 1 83 ? 0.362 -21.406 -12.219 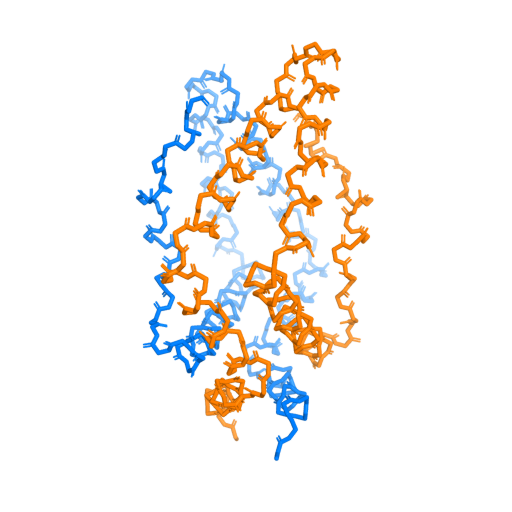1 97.69 83 THR B O 1
ATOM 1652 N N . MET B 1 84 ? 0.169 -22.891 -13.789 1 97.19 84 MET B N 1
ATOM 1653 C CA . MET B 1 84 ? -0.624 -22.016 -14.641 1 97.19 84 MET B CA 1
ATOM 1654 C C . MET B 1 84 ? -1.932 -21.625 -13.953 1 97.19 84 MET B C 1
ATOM 1656 O O . MET B 1 84 ? -2.318 -20.453 -13.961 1 97.19 84 MET B O 1
ATOM 1660 N N . ASN B 1 85 ? -2.586 -22.641 -13.422 1 97.75 85 ASN B N 1
ATOM 1661 C CA . ASN B 1 85 ? -3.846 -22.391 -12.727 1 97.75 85 ASN B CA 1
ATOM 1662 C C . ASN B 1 85 ? -3.652 -21.453 -11.531 1 97.75 85 ASN B C 1
ATOM 1664 O O . ASN B 1 85 ? -4.477 -20.578 -11.289 1 97.75 85 ASN B O 1
ATOM 1668 N N . TYR B 1 86 ? -2.582 -21.641 -10.773 1 98 86 TYR B N 1
ATOM 1669 C CA . TYR B 1 86 ? -2.271 -20.781 -9.641 1 98 86 TYR B CA 1
ATOM 1670 C C . TYR B 1 86 ? -2.051 -19.344 -10.086 1 98 86 TYR B C 1
ATOM 1672 O O . TYR B 1 86 ? -2.629 -18.406 -9.523 1 98 86 TYR B O 1
ATOM 1680 N N . LEU B 1 87 ? -1.265 -19.156 -11.109 1 96.69 87 LEU B N 1
ATOM 1681 C CA . LEU B 1 87 ? -0.947 -17.812 -11.586 1 96.69 87 LEU B CA 1
ATOM 1682 C C . LEU B 1 87 ? -2.191 -17.125 -12.133 1 96.69 87 LEU B C 1
ATOM 1684 O O . LEU B 1 87 ? -2.371 -15.922 -11.938 1 96.69 87 LEU B O 1
ATOM 1688 N N . THR B 1 88 ? -2.996 -17.844 -12.812 1 97.62 88 THR B N 1
ATOM 1689 C CA . THR B 1 88 ? -4.246 -17.297 -13.336 1 97.62 88 THR B CA 1
ATOM 1690 C C . THR B 1 88 ? -5.16 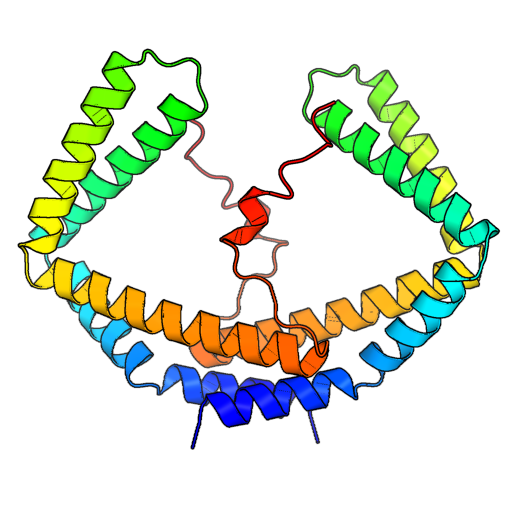-16.859 -12.195 1 97.62 88 THR B C 1
ATOM 1692 O O . THR B 1 88 ? -5.684 -15.75 -12.203 1 97.62 88 THR B O 1
ATOM 1695 N N . ALA B 1 89 ? -5.336 -17.734 -11.164 1 98 89 ALA B N 1
ATOM 1696 C CA . ALA B 1 89 ? -6.156 -17.422 -10 1 98 89 ALA B CA 1
ATOM 1697 C C . ALA B 1 89 ? -5.594 -16.219 -9.242 1 98 89 ALA B C 1
ATOM 1699 O O . ALA B 1 89 ? -6.348 -15.336 -8.812 1 98 89 ALA B O 1
ATOM 1700 N N . LYS B 1 90 ? -4.332 -16.25 -9.109 1 97.31 90 LYS B N 1
ATOM 1701 C CA . LYS B 1 90 ? -3.656 -15.125 -8.461 1 97.31 90 LYS B CA 1
ATOM 1702 C C . LYS B 1 90 ? -3.91 -13.82 -9.211 1 97.31 90 LYS B C 1
ATOM 1704 O O . LYS B 1 90 ? -4.227 -12.797 -8.602 1 97.31 90 LYS B O 1
ATOM 1709 N N . GLY B 1 91 ? -3.775 -13.82 -10.516 1 97.69 91 GLY B N 1
ATOM 1710 C CA . GLY B 1 91 ? -4.043 -12.641 -11.328 1 97.69 91 GLY B CA 1
ATOM 1711 C C . GLY B 1 91 ? -5.469 -12.141 -11.195 1 97.69 91 GLY B C 1
ATOM 1712 O O . GL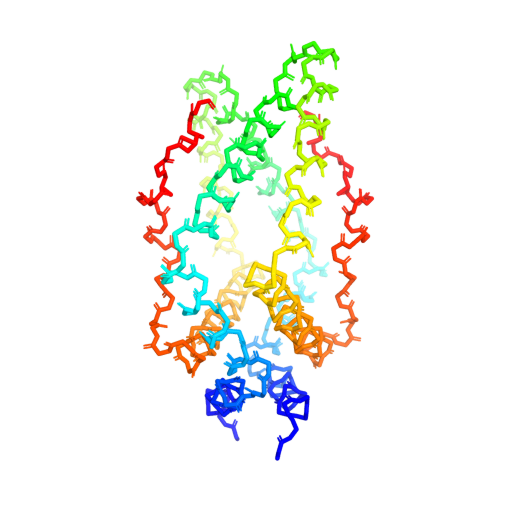Y B 1 91 ? -5.699 -10.93 -11.109 1 97.69 91 GLY B O 1
ATOM 1713 N N . ASN B 1 92 ? -6.355 -13.07 -11.211 1 98.12 92 ASN B N 1
ATOM 1714 C CA . ASN B 1 92 ? -7.766 -12.719 -11.07 1 98.12 92 ASN B CA 1
ATOM 1715 C C . ASN B 1 92 ? -8.047 -12.078 -9.711 1 98.12 92 ASN B C 1
ATOM 1717 O O . ASN B 1 92 ? -8.797 -11.102 -9.633 1 98.12 92 ASN B O 1
ATOM 1721 N N . LEU B 1 93 ? -7.496 -12.656 -8.688 1 97.38 93 LEU B N 1
ATOM 1722 C CA . LEU B 1 93 ? -7.676 -12.094 -7.355 1 97.38 93 LEU B CA 1
ATOM 1723 C C . LEU B 1 93 ? -7.055 -10.703 -7.258 1 97.38 93 LEU B C 1
ATOM 1725 O O . LEU B 1 93 ? -7.668 -9.781 -6.719 1 97.38 93 LEU B O 1
ATOM 1729 N N . GLU B 1 94 ? -5.93 -10.555 -7.793 1 96.94 94 GLU B N 1
ATOM 1730 C CA . GLU B 1 94 ? -5.258 -9.258 -7.805 1 96.94 94 GLU B CA 1
ATOM 1731 C C . GLU B 1 94 ? -6.082 -8.219 -8.562 1 96.94 94 GLU B C 1
ATOM 1733 O O . GLU B 1 94 ? -6.172 -7.066 -8.141 1 96.94 94 GLU B O 1
ATOM 1738 N N . ALA B 1 95 ? -6.59 -8.594 -9.672 1 96.81 95 ALA B N 1
ATOM 1739 C CA . ALA B 1 95 ? -7.434 -7.695 -10.453 1 96.81 95 ALA B CA 1
ATOM 1740 C C . ALA B 1 95 ? -8.664 -7.262 -9.656 1 96.81 95 ALA B C 1
ATOM 1742 O O . ALA B 1 95 ? -9.055 -6.094 -9.695 1 96.81 95 ALA B O 1
ATOM 1743 N N . LEU B 1 96 ? -9.242 -8.195 -8.969 1 96.25 96 LEU B N 1
ATOM 1744 C CA . LEU B 1 96 ? -10.383 -7.875 -8.125 1 96.25 96 LEU B CA 1
ATOM 1745 C C . LEU B 1 96 ? -9.992 -6.898 -7.02 1 96.25 96 LEU B C 1
ATOM 1747 O O . LEU B 1 96 ? -10.68 -5.898 -6.797 1 96.25 96 LEU B O 1
ATOM 1751 N N . MET B 1 97 ? -8.914 -7.172 -6.367 1 95.38 97 MET B N 1
ATOM 1752 C CA . MET B 1 97 ? -8.438 -6.32 -5.285 1 95.38 97 MET B CA 1
ATOM 1753 C C . MET B 1 97 ? -8.125 -4.914 -5.793 1 95.38 97 MET B C 1
ATOM 1755 O O . MET B 1 97 ? -8.398 -3.928 -5.109 1 95.38 97 MET B O 1
ATOM 1759 N N . LYS B 1 98 ? -7.5 -4.801 -6.852 1 95.06 98 LYS B N 1
ATOM 1760 C CA . LYS B 1 98 ? -7.211 -3.506 -7.461 1 95.06 98 LYS B CA 1
ATOM 1761 C C . LYS B 1 98 ? -8.492 -2.738 -7.758 1 95.06 98 LYS B C 1
ATOM 1763 O O . LYS B 1 98 ? -8.594 -1.545 -7.461 1 95.06 98 LYS B O 1
ATOM 1768 N N . LYS B 1 99 ? -9.383 -3.432 -8.375 1 94.31 99 LYS B N 1
ATOM 1769 C CA . LYS B 1 99 ? -10.664 -2.803 -8.688 1 94.31 99 LYS B CA 1
ATOM 1770 C C . LYS B 1 99 ? -11.344 -2.283 -7.422 1 94.31 99 LYS B C 1
ATOM 1772 O O . LYS B 1 99 ? -11.844 -1.16 -7.398 1 94.31 99 LYS B O 1
ATOM 1777 N N . VAL B 1 100 ? -11.383 -3.125 -6.406 1 94.88 100 VAL B N 1
ATOM 1778 C CA . VAL B 1 100 ? -11.961 -2.746 -5.121 1 94.88 100 VAL B CA 1
ATOM 1779 C C . VAL B 1 100 ? -11.242 -1.512 -4.578 1 94.88 100 VAL B C 1
ATOM 1781 O O . VAL B 1 100 ? -11.891 -0.556 -4.137 1 94.88 100 VAL B O 1
ATOM 1784 N N . ASN B 1 101 ? -9.969 -1.533 -4.566 1 93 101 ASN B N 1
ATOM 1785 C CA . ASN B 1 101 ? -9.188 -0.396 -4.102 1 93 101 ASN B CA 1
ATOM 1786 C C . ASN B 1 101 ? -9.477 0.86 -4.918 1 93 101 ASN B C 1
ATOM 1788 O O . ASN B 1 101 ? -9.625 1.948 -4.359 1 93 101 ASN B O 1
ATOM 1792 N N . ASP B 1 102 ? -9.477 0.75 -6.184 1 93.38 102 ASP B N 1
ATOM 1793 C CA . ASP B 1 102 ? -9.773 1.881 -7.059 1 93.38 102 ASP B CA 1
ATOM 1794 C C . ASP B 1 102 ? -11.117 2.508 -6.711 1 93.38 102 ASP B C 1
ATOM 1796 O O . ASP B 1 102 ? -11.242 3.734 -6.66 1 93.38 102 ASP B O 1
ATOM 1800 N N . ILE B 1 103 ? -12.031 1.68 -6.531 1 93.19 103 ILE B N 1
ATOM 1801 C CA . ILE B 1 103 ? -13.383 2.145 -6.223 1 93.19 103 ILE B CA 1
ATOM 1802 C C . ILE B 1 103 ? -13.391 2.834 -4.863 1 93.19 103 ILE B C 1
ATOM 1804 O O . ILE B 1 103 ? -14.016 3.887 -4.695 1 93.19 103 ILE B O 1
ATOM 1808 N N . LEU B 1 104 ? -12.727 2.197 -3.881 1 92.5 104 LEU B N 1
ATOM 1809 C CA . LEU B 1 104 ? -12.625 2.797 -2.557 1 92.5 104 LEU B CA 1
ATOM 1810 C C . LEU B 1 104 ? -12 4.188 -2.637 1 92.5 104 LEU B C 1
ATOM 1812 O O . LEU B 1 104 ? -12.562 5.156 -2.123 1 92.5 104 LEU B O 1
ATOM 1816 N N . VAL B 1 105 ? -10.922 4.32 -3.332 1 90.06 105 VAL B N 1
ATOM 1817 C CA . VAL B 1 105 ? -10.188 5.574 -3.453 1 90.06 105 VAL B CA 1
ATOM 1818 C C . VAL B 1 105 ? -11.047 6.609 -4.172 1 90.06 105 VAL B C 1
ATOM 1820 O O . VAL B 1 105 ? -11.141 7.762 -3.738 1 90.06 105 VAL B O 1
ATOM 1823 N N . TYR B 1 106 ? -11.641 6.246 -5.18 1 92.38 106 TYR B N 1
ATOM 1824 C CA . TYR B 1 106 ? -12.508 7.148 -5.934 1 92.38 106 TYR B CA 1
ATOM 1825 C C . TYR B 1 106 ? -13.648 7.652 -5.066 1 92.38 106 TYR B C 1
ATOM 1827 O O . TYR B 1 106 ? -14.008 8.836 -5.121 1 92.38 106 TYR B O 1
ATOM 1835 N N . SER B 1 107 ? -14.242 6.723 -4.375 1 91.75 107 SER B N 1
ATOM 1836 C CA . SER B 1 107 ? -15.383 7.078 -3.539 1 91.75 107 SER B CA 1
ATOM 1837 C C . SER B 1 107 ? -14.969 8.031 -2.418 1 91.75 107 SER B C 1
ATOM 1839 O O . SER B 1 107 ? -15.781 8.836 -1.954 1 91.75 107 SER B O 1
ATOM 1841 N N . ILE B 1 108 ? -13.734 7.914 -1.965 1 90.69 108 ILE B N 1
ATOM 1842 C CA . ILE B 1 108 ? -13.219 8.758 -0.892 1 90.69 108 ILE B CA 1
ATOM 1843 C C . ILE B 1 108 ? -12.828 10.125 -1.453 1 90.69 108 ILE B C 1
ATOM 1845 O O . ILE B 1 108 ? -13.156 11.156 -0.867 1 90.69 108 ILE B O 1
ATOM 1849 N N . THR B 1 109 ? -12.102 10.164 -2.576 1 89.25 109 THR B N 1
ATOM 1850 C CA . THR B 1 109 ? -11.438 11.383 -3.021 1 89.25 109 THR B CA 1
ATOM 1851 C C . THR B 1 109 ? -12.188 12.008 -4.195 1 89.25 109 THR B C 1
ATOM 1853 O O . THR B 1 109 ? -12.008 13.195 -4.496 1 89.25 109 THR B O 1
ATOM 1856 N N . GLY B 1 110 ? -12.992 11.273 -4.777 1 85.75 110 GLY B N 1
ATOM 1857 C CA . GLY B 1 110 ? -13.609 11.719 -6.02 1 85.75 110 GLY B CA 1
ATOM 1858 C C . GLY B 1 110 ? -12.688 11.57 -7.223 1 85.75 110 GLY B C 1
ATOM 1859 O O . GLY B 1 110 ? -13.102 11.828 -8.359 1 85.75 110 GLY B O 1
ATOM 1860 N N . GLU B 1 111 ? -11.422 11.297 -6.977 1 76.5 111 GLU B N 1
ATOM 1861 C CA . GLU B 1 111 ? -10.438 11.133 -8.039 1 76.5 111 GLU B CA 1
ATOM 1862 C C . GLU B 1 111 ? -10 9.68 -8.172 1 76.5 111 GLU B C 1
ATOM 1864 O O . GLU B 1 111 ? -10 8.938 -7.188 1 76.5 111 GLU B O 1
ATOM 1869 N N . SER B 1 112 ? -10.016 9.242 -9.43 1 65.94 112 SER B N 1
ATOM 1870 C CA . SER B 1 112 ? -9.555 7.875 -9.625 1 65.94 112 SER B CA 1
ATOM 1871 C C . SER B 1 112 ? -8.055 7.754 -9.414 1 65.94 112 SER B C 1
ATOM 1873 O O . SER B 1 112 ? -7.305 8.695 -9.688 1 65.94 112 SER B O 1
ATOM 1875 N N . GLU B 1 113 ? -7.539 6.805 -8.547 1 57.94 113 GLU B N 1
ATOM 1876 C CA . GLU B 1 113 ? -6.113 6.539 -8.383 1 57.94 113 GLU B CA 1
ATOM 1877 C C . GLU B 1 113 ? -5.465 6.145 -9.703 1 57.94 113 GLU B C 1
ATOM 1879 O O . GLU B 1 113 ? -6.082 5.453 -10.523 1 57.94 113 GLU B O 1
ATOM 1884 N N . CYS B 1 114 ? -4.695 6.969 -10.312 1 53.91 114 CYS B N 1
ATOM 1885 C CA . CYS B 1 114 ? -3.932 6.523 -11.477 1 53.91 114 CYS B CA 1
ATOM 1886 C C . CYS B 1 114 ? -3.244 5.191 -11.195 1 53.91 114 CYS B C 1
ATOM 1888 O O . CYS B 1 114 ? -2.738 4.969 -10.094 1 53.91 114 CYS B O 1
ATOM 1890 N N . SER B 1 115 ? -3.709 4.277 -11.828 1 49.31 115 SER B N 1
ATOM 1891 C CA . SER B 1 115 ? -3.045 2.98 -11.828 1 49.31 115 SER B CA 1
ATOM 1892 C C . SER B 1 115 ? -1.527 3.135 -11.828 1 49.31 115 SER B C 1
ATOM 1894 O O . SER B 1 115 ? -0.998 4.109 -12.367 1 49.31 115 SER B O 1
ATOM 1896 N N . ASP B 1 116 ? -0.807 2.408 -10.93 1 41.78 116 ASP B N 1
ATOM 1897 C CA . ASP B 1 116 ? 0.65 2.328 -10.977 1 41.78 116 ASP B CA 1
ATOM 1898 C C . ASP B 1 116 ? 1.161 2.41 -12.414 1 41.78 116 ASP B C 1
ATOM 1900 O O . ASP B 1 116 ? 2.371 2.457 -12.648 1 41.78 116 ASP B O 1
ATOM 1904 N N . ASP B 1 117 ? 0.507 2.156 -13.461 1 36.75 117 ASP B N 1
ATOM 1905 C CA . ASP B 1 117 ? 1.271 2.299 -14.695 1 36.75 117 ASP B CA 1
ATOM 1906 C C . ASP B 1 117 ? 1.76 3.734 -14.883 1 36.75 117 ASP B C 1
ATOM 1908 O O . ASP B 1 117 ? 2.686 3.986 -15.656 1 36.75 117 ASP B O 1
ATOM 1912 N N . LYS B 1 118 ? 1.013 4.719 -14.43 1 40.12 118 LYS B N 1
ATOM 1913 C CA . LYS B 1 118 ? 1.544 6.055 -14.68 1 40.12 118 LYS B CA 1
ATOM 1914 C C . LYS B 1 118 ? 2.514 6.477 -13.586 1 40.12 118 LYS B C 1
ATOM 1916 O O . LYS B 1 118 ? 2.93 7.637 -13.531 1 40.12 118 LYS B O 1
ATOM 1921 N N . CYS B 1 119 ? 2.535 5.809 -12.539 1 42.72 119 CYS B N 1
ATOM 1922 C CA . CYS B 1 119 ? 3.594 6.297 -11.664 1 42.72 119 CYS B CA 1
ATOM 1923 C C . CYS B 1 119 ? 4.949 6.23 -12.359 1 42.72 119 CYS B C 1
ATOM 1925 O O . CYS B 1 119 ? 5.992 6.254 -11.695 1 42.72 119 CYS B O 1
ATOM 1927 N N . LYS B 1 120 ? 5.141 5.688 -13.438 1 37.59 120 LYS B N 1
ATOM 1928 C CA . LYS B 1 120 ? 6.438 5.957 -14.055 1 37.59 120 LYS B CA 1
ATOM 1929 C C . LYS B 1 120 ? 6.77 7.445 -14.008 1 37.59 120 LYS B C 1
ATOM 1931 O O . LYS B 1 1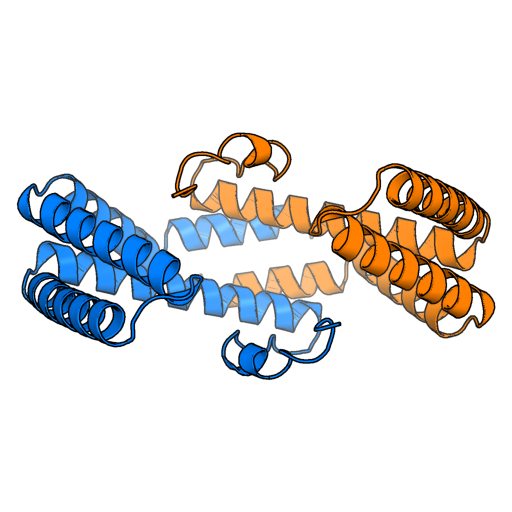20 ? 7.941 7.82 -13.945 1 37.59 120 LYS B O 1
ATOM 1936 N N . SER B 1 121 ? 5.895 8.352 -14.43 1 33.75 121 SER B N 1
ATOM 1937 C CA . SER B 1 121 ? 6.398 9.695 -14.672 1 33.75 121 SER B CA 1
ATOM 1938 C C . SER B 1 121 ? 6.66 10.43 -13.359 1 33.75 121 SER B C 1
ATOM 1940 O O . SER B 1 121 ? 7.109 11.578 -13.367 1 33.75 121 SER B O 1
ATOM 1942 N N . CYS B 1 122 ? 5.871 10.219 -12.328 1 34.25 122 CYS B N 1
ATOM 1943 C CA . CYS B 1 122 ? 6.277 11.094 -11.234 1 34.25 122 CYS B CA 1
ATOM 1944 C C . CYS B 1 122 ? 7.582 10.617 -10.609 1 34.25 122 CYS B C 1
ATOM 1946 O O . CYS B 1 122 ? 7.566 9.82 -9.672 1 34.25 122 CYS B O 1
ATOM 1948 N N . GLY B 1 123 ? 8.375 9.789 -11.297 1 33.03 123 GLY B N 1
ATOM 1949 C CA . GLY B 1 123 ? 9.805 9.719 -11.016 1 33.03 123 GLY B CA 1
ATOM 1950 C C . GLY B 1 123 ? 10.398 11.055 -10.602 1 33.03 123 GLY B C 1
ATOM 1951 O O . GLY B 1 123 ? 11.586 11.305 -10.805 1 33.03 123 GLY B O 1
ATOM 1952 N N . GLY B 1 124 ? 9.68 12.195 -10.633 1 29.81 124 GLY B N 1
ATOM 1953 C CA . GLY B 1 124 ? 10.672 13.258 -10.609 1 29.81 124 GLY B CA 1
ATOM 1954 C C . GLY B 1 124 ? 11.766 13.031 -9.586 1 29.81 124 GLY B C 1
ATOM 1955 O O . GLY B 1 124 ? 11.859 11.953 -9 1 29.81 124 GLY B O 1
ATOM 1956 N N . GLY B 1 125 ? 12.016 14.211 -8.664 1 28.86 125 GLY B N 1
ATOM 1957 C CA . GLY B 1 125 ? 13.141 15.016 -8.227 1 28.86 125 GLY B CA 1
ATOM 1958 C C . GLY B 1 125 ? 13.883 14.422 -7.043 1 28.86 125 GLY B C 1
ATOM 1959 O O . GLY B 1 125 ? 14.828 15.016 -6.527 1 28.86 125 GLY B O 1
ATOM 1960 N N . CYS B 1 126 ? 13.297 13.625 -6.051 1 27.02 126 CYS B N 1
ATOM 1961 C CA . CYS B 1 126 ? 14.398 13.75 -5.105 1 27.02 126 CYS B CA 1
ATOM 1962 C C . CYS B 1 126 ? 15.602 12.93 -5.555 1 27.02 126 CYS B C 1
ATOM 1964 O O . CYS B 1 126 ? 15.602 11.703 -5.414 1 27.02 126 CYS B O 1
ATOM 1966 N N . ARG B 1 127 ? 15.969 12.859 -6.836 1 23.52 127 ARG B N 1
ATOM 1967 C CA . ARG B 1 127 ? 17.344 12.547 -7.203 1 23.52 127 ARG B CA 1
ATOM 1968 C C . ARG B 1 127 ? 18.328 13.516 -6.543 1 23.52 127 ARG B C 1
ATOM 1970 O O . ARG B 1 127 ? 19.531 13.469 -6.801 1 23.52 127 ARG B O 1
ATOM 1977 N N . GLY B 1 128 ? 18.281 14.398 -5.555 1 19.19 128 GLY B N 1
ATOM 1978 C CA . GLY B 1 128 ? 19.656 14.586 -5.125 1 19.19 128 GLY B CA 1
ATOM 1979 C C . GLY B 1 128 ? 20.25 13.352 -4.484 1 19.19 128 GLY B C 1
ATOM 1980 O O . GLY B 1 128 ? 19.531 12.461 -4.031 1 19.19 128 GLY B O 1
#

Solvent-accessible surface area (backbone atoms only — not comparable to full-atom values): 13502 Å² total; per-residue (Å²): 139,57,64,61,58,40,27,36,52,40,12,44,46,51,44,68,27,70,43,43,49,45,28,52,53,26,46,52,51,26,74,72,29,69,68,42,46,51,54,51,48,53,47,50,52,48,50,53,50,49,53,50,39,69,74,42,95,52,58,68,64,61,51,51,52,49,50,52,51,46,53,55,46,50,51,52,39,64,69,32,66,56,43,31,49,26,53,53,24,45,49,50,32,50,52,50,51,50,50,41,48,41,40,25,44,21,41,44,69,72,45,72,64,73,56,72,78,59,55,62,70,74,56,67,70,90,64,118,138,58,63,60,59,41,28,36,51,41,11,43,46,50,44,68,28,68,44,45,49,45,28,53,53,27,47,53,52,26,74,72,29,69,67,42,45,50,54,53,50,54,46,49,51,48,49,54,50,47,52,53,39,67,74,44,95,52,58,66,64,61,51,51,53,50,50,49,52,46,51,55,45,49,51,52,39,64,68,32,67,55,43,32,50,25,52,52,23,45,50,49,33,49,51,49,52,50,51,41,48,40,40,26,43,20,40,44,69,73,44,73,65,74,55,74,78,58,57,62,69,73,56,68,70,87,71,116

InterPro domains:
  IPR010368 Control of competence regulator ComK, YlbF/YmcA [PF06133] (3-108)
  IPR023378 YheA/YmcA-like domain superfamily [G3DSA:1.20.1500.10] (1-118)
  IPR023378 YheA/YmcA-like domain superfamily [SSF158622] (1-117)

Foldseek 3Di:
DDPVVVVVVVVVCLCPDPLNVLLVVLVVLLVVDPVSVVLVVVLVVLVVVLVVQVVDVHDPVVNVVSVVVNVVSVVVLCVDPSSVSNVVSVVVSVVVVVVVVQVVVCVVPVDGPPDVVVVVPVPDDVPD/DDPVVVVVVVVVCLCPDPLNVLLVVLVVLLVVDPVSVVLVVVLVVLVVVLVVQVVDVHDPVVNVVSVVVNVVSVVVLCPDPSSVSNVVSVVVSVVVVVVVVQVVVCVVPVDGPPDVVPVVPVPDDPPD

Sequence (256 aa):
MDIIEKARELGQLLAKSKEMQEYNTTEAAMKSDDKSNTLMSEYKQLQIEMVKLTRGEAETQAIEETKEKLLAKQLEINSYSVTMNYLTAKGNLEALMKKVNDILVYSITGESECSDDKCKSCGGGCRGMDIIEKARELGQLLAKSKEMQEYNTTEAAMKSDDKSNTLMSEYKQLQIEMVKLTRGEAETQAIEETKEKLLAKQLEINSYSVTMNYLTAKGNLEALMKKVNDILVYSITGESECSDDKCKSCGGGCRG

Secondary structure (DSSP, 8-state):
--HHHHHHHHHHHHHTSHHHHHHHHHHHHHHT-HHHHHHHHHHHHHHHHHHHHHHTT--HHHHHHHHHHHHHHHHHHHHSHHHHHHHHHHHHHHHHHHHHHHHHHHHHHSS----TTGGGT---STT-/--HHHHHHHHHHHHHTSHHHHHHHHHHHHHHT-HHHHHHHHHHHHHHHHHHHHHHTT--HHHHHHHHHHHHHHHHHHHHSHHHHHHHHHHHHHHHHHHHHHHHHHHHHHSS----TTGGGT---STT-

Radius of gyration: 23.3 Å; Cα contacts (8 Å, |Δi|>4): 209; chains: 2; bounding box: 54×63×40 Å

pLDDT: mean 86.9, std 20.05, range [19.11, 98.38]